Protein AF-A0A179F0X9-F1 (afdb_monomer)

Organism: NCBI:txid1380566

Nearest PDB structures (foldseek):
  4q4a-assembly1_A  TM=3.577E-01  e=1.992E+00  Thermotoga maritima MSB8
  9csi-assembly1_A  TM=2.552E-01  e=2.989E+00  Acinetobacter baumannii
  4ovv-assembly1_B  TM=2.718E-01  e=7.833E+00  Homo sapiens

pLDDT: mean 82.86, std 20.7, range [31.06, 98.31]

Secondary structure (DSSP, 8-state):
--SSHHHHHHHHH--SHHHHHHTS-GGGHHHHHHHHHHHHHHHHHHHHHHHHHHHHHHHHHTT---HHHHHHSPPPPP---HHHHTSHHHHHHHHHHHHHHHHHHHHHHHHHHHHHHHHHHHHHH-GGGSHHHHHHHHHHHHHHHHHHHHHHTT-EEEE-TTS-EEEETS-HHHHHHHHHHHHTHHHHHHHHHHHHHH--------------------------------------

Radius of gyration: 32.99 Å; Cα contacts (8 Å, |Δi|>4): 172; chains: 1; bounding box: 61×91×81 Å

Sequence (236 aa):
MTSSEPAFSAIATAATVDELIETIPAPYRPVLGPYIVKKYRIARSRTVTARTLSSYQRHMKRGTYPAAIRRSLMVPFLDVTNEFLASPQYASTSAVLHHGVIAARKAALENAISQKMAELAFLSSLPDLDVNTWKPTWARLVTNAAAELAHTYKGYLVQDVGGRHQLIGMPPAANNEFSAVLSCCVAYAARVLQLARTVTSGGSVVIPMVRLSGQQICDTSLKCRKGRKGYRQCKP

Mean predicted aligned error: 11.57 Å

Solvent-accessible surface area (backbone atoms only — not comparable to full-atom values): 14286 Å² total; per-residue (Å²): 141,71,88,59,60,65,57,56,51,50,46,73,63,39,86,44,71,67,52,43,39,65,68,42,61,73,88,48,30,84,67,50,35,60,51,51,52,53,47,30,51,54,46,27,50,43,47,53,38,51,52,49,38,56,49,51,53,50,26,58,78,68,78,47,72,56,69,68,56,51,70,73,56,60,79,79,86,76,93,70,56,75,77,49,66,76,32,71,67,43,54,54,51,50,50,52,51,52,51,50,42,54,52,51,48,50,53,52,51,53,52,52,42,52,52,35,50,53,51,39,52,54,56,65,68,45,63,80,78,43,67,76,60,44,49,66,56,51,43,52,53,52,51,50,47,49,40,55,50,21,56,75,64,73,24,41,70,44,70,46,99,85,71,48,78,43,53,46,78,51,62,72,66,59,46,52,50,51,54,48,61,60,67,40,51,61,59,54,46,54,40,40,54,48,52,28,65,65,67,69,82,76,68,84,79,73,73,76,77,79,74,90,70,78,90,79,79,78,86,79,91,76,92,84,84,88,80,86,87,81,92,79,90,80,84,134

Structure (mmCIF, N/CA/C/O backbone):
data_AF-A0A179F0X9-F1
#
_entry.id   AF-A0A179F0X9-F1
#
loop_
_atom_site.group_PDB
_atom_site.id
_atom_site.type_symbol
_atom_site.label_atom_id
_atom_site.label_alt_id
_atom_site.label_comp_id
_atom_site.label_asym_id
_atom_site.label_entity_id
_atom_site.label_seq_id
_atom_site.pdbx_PDB_ins_code
_atom_site.Cartn_x
_atom_site.Cartn_y
_atom_site.Cartn_z
_atom_site.occupancy
_atom_site.B_iso_or_equiv
_atom_site.auth_seq_id
_atom_site.auth_comp_id
_atom_site.auth_asym_id
_atom_site.auth_atom_id
_atom_site.pdbx_PDB_model_num
ATOM 1 N N . MET A 1 1 ? 6.038 8.019 -35.378 1.00 42.16 1 MET A N 1
ATOM 2 C CA . MET A 1 1 ? 5.247 8.347 -34.172 1.00 42.16 1 MET A CA 1
ATOM 3 C C . MET A 1 1 ? 4.114 7.334 -34.095 1.00 42.16 1 MET A C 1
ATOM 5 O O . MET A 1 1 ? 3.295 7.416 -34.990 1.00 42.16 1 MET A O 1
ATOM 9 N N . THR A 1 2 ? 4.141 6.370 -33.153 1.00 41.38 2 THR A N 1
ATOM 10 C CA . THR A 1 2 ? 2.986 5.527 -32.699 1.00 41.38 2 THR A CA 1
ATOM 11 C C . THR A 1 2 ? 3.376 4.376 -31.745 1.00 41.38 2 THR A C 1
ATOM 13 O O . THR A 1 2 ? 2.496 3.741 -31.178 1.00 41.38 2 THR A O 1
ATOM 16 N N . SER A 1 3 ? 4.659 4.085 -31.488 1.00 51.88 3 SER A N 1
ATOM 17 C CA . SER A 1 3 ? 5.030 2.887 -30.702 1.00 51.88 3 SER A CA 1
ATOM 18 C C . SER A 1 3 ? 4.736 2.947 -29.192 1.00 51.88 3 SER A C 1
ATOM 20 O O . SER A 1 3 ? 4.766 1.907 -28.541 1.00 51.88 3 SER A O 1
ATOM 22 N N . SER A 1 4 ? 4.446 4.117 -28.611 1.00 56.34 4 SER A N 1
ATOM 23 C CA . SER A 1 4 ? 4.241 4.270 -27.157 1.00 56.34 4 SER A CA 1
ATOM 24 C C . SER A 1 4 ? 2.774 4.267 -26.709 1.00 56.34 4 SER A C 1
ATOM 26 O O . SER A 1 4 ? 2.485 3.936 -25.561 1.00 56.34 4 SER A O 1
ATOM 28 N N . GLU A 1 5 ? 1.840 4.591 -27.600 1.00 60.75 5 GLU A N 1
ATOM 29 C CA . GLU A 1 5 ? 0.401 4.670 -27.321 1.00 60.75 5 GLU A CA 1
ATOM 30 C C . GLU A 1 5 ? -0.236 3.359 -26.802 1.00 60.75 5 GLU A C 1
ATOM 32 O O . GLU A 1 5 ? -0.990 3.423 -25.823 1.00 60.75 5 GLU A O 1
ATOM 37 N N . PRO A 1 6 ? 0.098 2.157 -27.328 1.00 66.50 6 PRO A N 1
ATOM 38 C CA . PRO A 1 6 ? -0.487 0.917 -26.810 1.00 66.50 6 PRO A CA 1
ATOM 39 C C . PRO A 1 6 ? -0.022 0.587 -25.384 1.00 66.50 6 PRO A C 1
ATOM 41 O O . PRO A 1 6 ? -0.799 0.052 -24.594 1.00 66.50 6 PRO A O 1
ATOM 44 N N . ALA A 1 7 ? 1.214 0.950 -25.020 1.00 76.62 7 ALA A N 1
ATOM 45 C CA . ALA A 1 7 ? 1.757 0.690 -23.687 1.00 76.62 7 ALA A CA 1
ATOM 46 C C . ALA A 1 7 ? 1.064 1.542 -22.611 1.00 76.62 7 ALA A C 1
ATOM 48 O O . ALA A 1 7 ? 0.700 1.032 -21.552 1.00 76.62 7 ALA A O 1
ATOM 49 N N . PHE A 1 8 ? 0.816 2.826 -22.894 1.00 81.12 8 PHE A N 1
ATOM 50 C CA . PHE A 1 8 ? 0.085 3.703 -21.973 1.00 81.12 8 PHE A CA 1
ATOM 51 C C . PHE A 1 8 ? -1.364 3.259 -21.772 1.00 81.12 8 PHE A C 1
ATOM 53 O O . PHE A 1 8 ? -1.852 3.283 -20.641 1.00 81.12 8 PHE A O 1
ATOM 60 N N . SER A 1 9 ? -2.030 2.821 -22.843 1.00 85.31 9 SER A N 1
ATOM 61 C CA . SER A 1 9 ? -3.396 2.302 -22.763 1.00 85.31 9 SER A CA 1
ATOM 62 C C . SER A 1 9 ? -3.463 1.043 -21.890 1.00 85.31 9 SER A C 1
ATOM 64 O O . SER A 1 9 ? -4.243 1.003 -20.940 1.00 85.31 9 SER A O 1
ATOM 66 N N . ALA A 1 10 ? -2.560 0.077 -22.107 1.00 88.31 10 ALA A N 1
ATOM 67 C CA . ALA A 1 10 ? -2.494 -1.149 -21.309 1.00 88.31 10 ALA A CA 1
ATOM 68 C C . ALA A 1 10 ? -2.271 -0.873 -19.808 1.00 88.31 10 ALA A C 1
ATOM 70 O O . ALA A 1 10 ? -2.969 -1.432 -18.958 1.00 88.31 10 ALA A O 1
ATOM 71 N N . ILE A 1 11 ? -1.349 0.041 -19.475 1.00 92.62 11 ILE A N 1
ATOM 72 C CA . ILE A 1 11 ? -1.094 0.474 -18.090 1.00 92.62 11 ILE A CA 1
ATOM 73 C C . ILE A 1 11 ? -2.350 1.105 -17.476 1.00 92.62 11 ILE A C 1
ATOM 75 O O . ILE A 1 11 ? -2.687 0.837 -16.322 1.00 92.62 11 ILE A O 1
ATOM 79 N N . ALA A 1 12 ? -3.058 1.945 -18.234 1.00 89.50 12 ALA A N 1
ATOM 80 C CA . ALA A 1 12 ? -4.259 2.621 -17.759 1.00 89.50 12 ALA A CA 1
ATOM 81 C C . ALA A 1 12 ? -5.427 1.651 -17.512 1.00 89.50 12 ALA A C 1
ATOM 83 O O . ALA A 1 12 ? -6.227 1.881 -16.601 1.00 89.50 12 ALA A O 1
ATOM 84 N N . THR A 1 13 ? -5.523 0.566 -18.284 1.00 91.81 13 THR A N 1
ATOM 85 C CA . THR A 1 13 ? -6.612 -0.414 -18.175 1.00 91.81 13 THR A CA 1
ATOM 86 C C . THR A 1 13 ? -6.378 -1.498 -17.126 1.00 91.81 13 THR A C 1
ATOM 88 O O . THR A 1 13 ? -7.359 -2.048 -16.636 1.00 91.81 13 THR A O 1
ATOM 91 N N . ALA A 1 14 ? -5.131 -1.773 -16.723 1.00 93.00 14 ALA A N 1
ATOM 92 C CA . ALA A 1 14 ? -4.785 -2.848 -15.782 1.00 93.00 14 ALA A CA 1
ATOM 93 C C . ALA A 1 14 ? -5.585 -2.768 -14.467 1.00 93.00 14 ALA A C 1
ATOM 95 O O . ALA A 1 14 ? -5.413 -1.825 -13.690 1.00 93.00 14 ALA A O 1
ATOM 96 N N . ALA A 1 15 ? -6.484 -3.716 -14.208 1.00 92.31 15 ALA A N 1
ATOM 97 C CA . ALA A 1 15 ? -7.420 -3.710 -13.082 1.00 92.31 15 ALA A CA 1
ATOM 98 C C . ALA A 1 15 ? -6.808 -4.253 -11.783 1.00 92.31 15 ALA A C 1
ATOM 100 O O . ALA A 1 15 ? -7.298 -3.954 -10.691 1.00 92.31 15 ALA A O 1
ATOM 101 N N . THR A 1 16 ? -5.721 -5.013 -11.889 1.00 94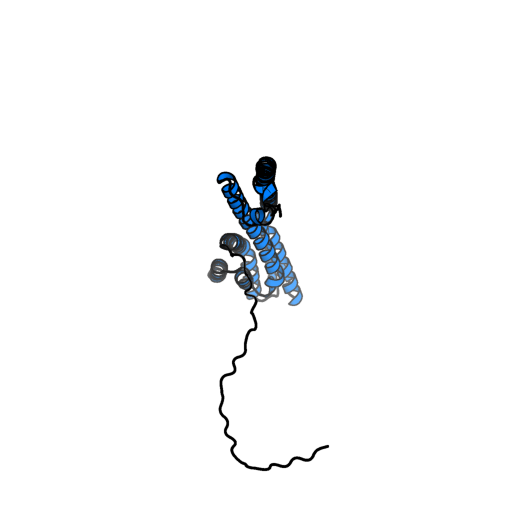.19 16 THR A N 1
ATOM 102 C CA . THR A 1 16 ? -4.990 -5.585 -10.756 1.00 94.19 16 THR A CA 1
ATOM 103 C C . THR A 1 16 ? -3.511 -5.205 -10.794 1.00 94.19 16 THR A C 1
ATOM 105 O O . THR A 1 16 ? -2.994 -4.709 -11.795 1.00 94.19 16 THR A O 1
ATOM 108 N N . VAL A 1 17 ? -2.812 -5.400 -9.670 1.00 94.94 17 VAL A N 1
ATOM 109 C CA . VAL A 1 17 ? -1.355 -5.181 -9.608 1.00 94.94 17 VAL A CA 1
ATOM 110 C C . VAL A 1 17 ? -0.623 -6.198 -10.476 1.00 94.94 17 VAL A C 1
ATOM 112 O O . VAL A 1 17 ? 0.367 -5.839 -11.100 1.00 94.94 17 VAL A O 1
ATOM 115 N N . ASP A 1 18 ? -1.126 -7.429 -10.548 1.00 95.56 18 ASP A N 1
ATOM 116 C CA . ASP A 1 18 ? -0.527 -8.482 -11.365 1.00 95.56 18 ASP A CA 1
ATOM 117 C C . ASP A 1 18 ? -0.686 -8.163 -12.857 1.00 95.56 18 ASP A C 1
ATOM 119 O O . ASP A 1 18 ? 0.303 -8.169 -13.583 1.00 95.56 18 ASP A O 1
ATOM 123 N N . GLU A 1 19 ? -1.876 -7.734 -13.296 1.00 95.56 19 GLU A N 1
ATOM 124 C CA . GLU A 1 19 ? -2.081 -7.223 -14.662 1.00 95.56 19 GLU A CA 1
ATOM 125 C C . GLU A 1 19 ? -1.169 -6.037 -14.981 1.00 95.56 19 GLU A C 1
ATOM 127 O O . GLU A 1 19 ? -0.628 -5.951 -16.079 1.00 95.56 19 GLU A O 1
ATOM 132 N N . LEU A 1 20 ? -0.959 -5.133 -14.019 1.00 96.00 20 LEU A N 1
ATOM 133 C CA . LEU A 1 20 ? -0.046 -4.008 -14.192 1.00 96.00 20 LEU A CA 1
ATOM 134 C C . LEU A 1 20 ? 1.411 -4.476 -14.341 1.00 96.00 20 LEU A C 1
ATOM 136 O O . LEU A 1 20 ? 2.178 -3.874 -15.077 1.00 96.00 20 LEU A O 1
ATOM 140 N N . ILE A 1 21 ? 1.827 -5.541 -13.659 1.00 96.44 21 ILE A N 1
ATOM 141 C CA . ILE A 1 21 ? 3.175 -6.102 -13.827 1.00 96.44 21 ILE A CA 1
ATOM 142 C C . ILE A 1 21 ? 3.303 -6.796 -15.186 1.00 96.44 21 ILE A C 1
ATOM 144 O O . ILE A 1 21 ? 4.352 -6.700 -15.823 1.00 96.44 21 ILE A O 1
ATOM 148 N N . GLU A 1 22 ? 2.238 -7.433 -15.668 1.00 96.31 22 GLU A N 1
ATOM 149 C CA . GLU A 1 22 ? 2.210 -8.070 -16.986 1.00 96.31 22 GLU A CA 1
ATOM 150 C C . GLU A 1 22 ? 2.388 -7.071 -18.143 1.00 96.31 22 GLU A C 1
ATOM 152 O O . GLU A 1 22 ? 2.925 -7.449 -19.185 1.00 96.31 22 GLU A O 1
ATOM 157 N N . THR A 1 23 ? 2.064 -5.782 -17.966 1.00 95.19 23 THR A N 1
ATOM 158 C CA . THR A 1 23 ? 2.336 -4.752 -18.991 1.00 95.19 23 THR A CA 1
ATOM 159 C C . THR A 1 23 ? 3.818 -4.386 -19.129 1.00 95.19 23 THR A C 1
ATOM 161 O O . THR A 1 23 ? 4.195 -3.665 -20.053 1.00 95.19 23 THR A O 1
ATOM 164 N N . ILE A 1 24 ? 4.679 -4.846 -18.220 1.00 94.81 24 ILE A N 1
ATOM 165 C CA . ILE A 1 24 ? 6.127 -4.624 -18.284 1.00 94.81 24 ILE A CA 1
ATOM 166 C C . ILE A 1 24 ? 6.742 -5.676 -19.215 1.00 94.81 24 ILE A C 1
ATOM 168 O O . ILE A 1 24 ? 6.408 -6.856 -19.081 1.00 94.81 24 ILE A O 1
ATOM 172 N N . PRO A 1 25 ? 7.680 -5.321 -20.112 1.00 94.06 25 PRO A N 1
ATOM 173 C CA . PRO A 1 25 ? 8.389 -6.316 -20.908 1.00 94.06 25 PRO A CA 1
ATOM 174 C C . PRO A 1 25 ? 9.102 -7.335 -20.012 1.00 94.06 25 PRO A C 1
ATOM 176 O O . PRO A 1 25 ? 9.726 -6.971 -19.009 1.00 94.06 25 PRO A O 1
ATOM 179 N N . ALA A 1 26 ? 9.011 -8.616 -20.380 1.00 93.19 26 ALA A N 1
ATOM 180 C CA . ALA A 1 26 ? 9.461 -9.745 -19.563 1.00 93.19 26 ALA A CA 1
ATOM 181 C C . ALA A 1 26 ? 10.869 -9.585 -18.947 1.00 93.19 26 ALA A C 1
ATOM 183 O O . ALA A 1 26 ? 11.004 -9.871 -17.755 1.00 93.19 26 ALA A O 1
ATOM 184 N N . PRO A 1 27 ? 11.884 -9.054 -19.663 1.00 92.12 27 PRO A N 1
ATOM 185 C CA . PRO A 1 27 ? 13.227 -8.880 -19.107 1.00 92.12 27 PRO A CA 1
ATOM 186 C C . PRO A 1 27 ? 13.309 -7.956 -17.879 1.00 92.12 27 PRO A C 1
ATOM 188 O O . PRO A 1 27 ? 14.194 -8.115 -17.046 1.00 92.12 27 PRO A O 1
ATOM 191 N N . TYR A 1 28 ? 12.380 -7.006 -17.732 1.00 95.25 28 TYR A N 1
ATOM 192 C CA . TYR A 1 28 ? 12.390 -6.021 -16.643 1.00 95.25 28 TYR A CA 1
ATOM 193 C C . TYR A 1 28 ? 11.480 -6.404 -15.467 1.00 95.25 28 TYR A C 1
ATOM 195 O O . TYR A 1 28 ? 11.599 -5.832 -14.377 1.00 95.25 28 TYR A O 1
ATOM 203 N N . ARG A 1 29 ? 10.569 -7.370 -15.655 1.00 95.69 29 ARG A N 1
ATOM 204 C CA . ARG A 1 29 ? 9.596 -7.794 -14.631 1.00 95.69 29 ARG A CA 1
ATOM 205 C C . ARG A 1 29 ? 10.236 -8.242 -13.311 1.00 95.69 29 ARG A C 1
ATOM 207 O O . ARG A 1 29 ? 9.729 -7.808 -12.276 1.00 95.69 29 ARG A O 1
ATOM 214 N N . PRO A 1 30 ? 11.332 -9.031 -13.286 1.00 95.81 30 PRO A N 1
ATOM 215 C CA . PRO A 1 30 ? 11.924 -9.499 -12.028 1.00 95.81 30 PRO A CA 1
ATOM 216 C C . PRO A 1 30 ? 12.393 -8.364 -11.111 1.00 95.81 30 PRO A C 1
ATOM 218 O O . PRO A 1 30 ? 12.387 -8.509 -9.892 1.00 95.81 30 PRO A O 1
ATOM 221 N N . VAL A 1 31 ? 12.763 -7.220 -11.692 1.00 95.94 31 VAL A N 1
ATOM 222 C CA . VAL A 1 31 ? 13.278 -6.060 -10.957 1.00 95.94 31 VAL A CA 1
ATOM 223 C C . VAL A 1 31 ? 12.159 -5.062 -10.641 1.00 95.94 31 VAL A C 1
ATOM 225 O O . VAL A 1 31 ? 12.041 -4.578 -9.512 1.00 95.94 31 VAL A O 1
ATOM 228 N N . LEU A 1 32 ? 11.303 -4.755 -11.621 1.00 95.69 32 LEU A N 1
ATOM 229 C CA . LEU A 1 32 ? 10.256 -3.738 -11.482 1.00 95.69 32 LEU A CA 1
ATOM 230 C C . LEU A 1 32 ? 8.993 -4.255 -10.787 1.00 9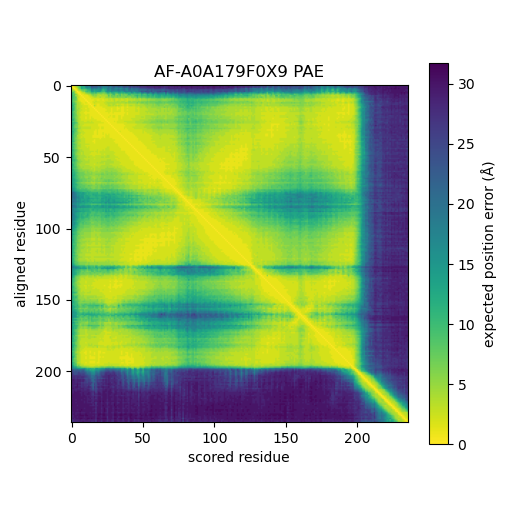5.69 32 LEU A C 1
ATOM 232 O O . LEU A 1 32 ? 8.337 -3.493 -10.075 1.00 95.69 32 LEU A O 1
ATOM 236 N N . GLY A 1 33 ? 8.664 -5.537 -10.942 1.00 96.00 33 GLY A N 1
ATOM 237 C CA . GLY A 1 33 ? 7.501 -6.161 -10.313 1.00 96.00 33 GLY A CA 1
ATOM 238 C C . GLY A 1 33 ? 7.524 -6.025 -8.787 1.00 96.00 33 GLY A C 1
ATOM 239 O O . GLY A 1 33 ? 6.615 -5.410 -8.221 1.00 96.00 33 GLY A O 1
ATOM 240 N N . PRO A 1 34 ? 8.584 -6.487 -8.094 1.00 96.25 34 PRO A N 1
ATOM 241 C CA . PRO A 1 34 ? 8.711 -6.323 -6.645 1.00 96.25 34 PRO A CA 1
ATOM 242 C C . PRO A 1 34 ? 8.648 -4.860 -6.190 1.00 96.25 34 PRO A C 1
ATOM 244 O O . PRO A 1 34 ? 8.060 -4.556 -5.146 1.00 96.25 34 PRO A O 1
ATOM 247 N N . TYR A 1 35 ? 9.209 -3.939 -6.981 1.00 95.12 35 TYR A N 1
ATOM 248 C CA . TYR A 1 35 ? 9.145 -2.507 -6.703 1.00 95.12 35 TYR A CA 1
ATOM 249 C C . TYR A 1 35 ? 7.700 -1.989 -6.736 1.00 95.12 35 TYR A C 1
ATOM 251 O O . TYR A 1 35 ? 7.252 -1.365 -5.771 1.00 95.12 35 TYR A O 1
ATOM 259 N N . ILE A 1 36 ? 6.938 -2.311 -7.785 1.00 95.38 36 ILE A N 1
ATOM 260 C CA . ILE A 1 36 ? 5.516 -1.958 -7.913 1.00 95.38 36 ILE A CA 1
ATOM 261 C C . ILE A 1 36 ? 4.694 -2.549 -6.765 1.00 95.38 36 ILE A C 1
ATOM 263 O O . ILE A 1 36 ? 3.916 -1.827 -6.138 1.00 95.38 36 ILE A O 1
ATOM 267 N N . VAL A 1 37 ? 4.900 -3.826 -6.426 1.00 95.75 37 VAL A N 1
ATOM 268 C CA . VAL A 1 37 ? 4.195 -4.488 -5.314 1.00 95.75 37 VAL A CA 1
ATOM 269 C C . VAL A 1 37 ? 4.464 -3.771 -3.994 1.00 95.75 37 VAL A C 1
ATOM 271 O O . VAL A 1 37 ? 3.529 -3.502 -3.234 1.00 95.75 37 VAL A O 1
ATOM 274 N N . LYS A 1 38 ? 5.725 -3.426 -3.709 1.00 93.88 38 LYS A N 1
ATOM 275 C CA . LYS A 1 38 ? 6.093 -2.682 -2.497 1.00 93.88 38 LYS A CA 1
ATOM 276 C C . LYS A 1 38 ? 5.354 -1.345 -2.432 1.00 93.88 38 LYS A C 1
ATOM 278 O O . LYS A 1 38 ? 4.743 -1.034 -1.408 1.00 93.88 38 LYS A O 1
ATOM 283 N N . LYS A 1 39 ? 5.364 -0.579 -3.524 1.00 93.69 39 LYS A N 1
ATOM 284 C CA . LYS A 1 39 ? 4.689 0.724 -3.606 1.00 93.69 39 LYS A CA 1
ATOM 285 C C . LYS A 1 39 ? 3.180 0.606 -3.426 1.00 93.69 39 LYS A C 1
ATOM 287 O O . LYS A 1 39 ? 2.589 1.358 -2.649 1.00 93.69 39 LYS A O 1
ATOM 292 N N . TYR A 1 40 ? 2.569 -0.381 -4.074 1.00 94.44 40 TYR A N 1
ATOM 293 C CA . TYR A 1 40 ? 1.153 -0.682 -3.921 1.00 94.44 40 TYR A CA 1
ATOM 294 C C . TYR A 1 40 ? 0.790 -1.006 -2.470 1.00 94.44 40 TYR A C 1
ATOM 296 O O . TYR A 1 40 ? -0.178 -0.455 -1.948 1.00 94.44 40 TYR A O 1
ATOM 304 N N . ARG A 1 41 ? 1.576 -1.849 -1.787 1.00 93.75 41 ARG A N 1
ATOM 305 C CA . ARG A 1 41 ? 1.330 -2.210 -0.381 1.00 93.75 41 ARG A CA 1
ATOM 306 C C . ARG A 1 41 ? 1.318 -0.982 0.525 1.00 93.75 41 ARG A C 1
ATOM 308 O O . ARG A 1 41 ? 0.388 -0.836 1.310 1.00 93.75 41 ARG A O 1
ATOM 315 N N . ILE A 1 42 ? 2.285 -0.076 0.377 1.00 92.75 42 ILE A N 1
ATOM 316 C CA . ILE A 1 42 ? 2.351 1.163 1.171 1.00 92.75 42 ILE A CA 1
ATOM 317 C C . ILE A 1 42 ? 1.125 2.048 0.901 1.00 92.75 42 ILE A C 1
ATOM 319 O O . ILE A 1 42 ? 0.440 2.469 1.838 1.00 92.75 42 ILE A O 1
ATOM 323 N N . ALA A 1 43 ? 0.797 2.287 -0.373 1.00 92.94 43 ALA A N 1
ATOM 324 C CA . ALA A 1 43 ? -0.357 3.097 -0.765 1.00 92.94 43 ALA A CA 1
ATOM 325 C C . ALA A 1 43 ? -1.687 2.506 -0.269 1.00 92.94 43 ALA A C 1
ATOM 327 O O . ALA A 1 43 ? -2.577 3.231 0.198 1.00 92.94 43 ALA A O 1
ATOM 328 N N . ARG A 1 44 ? -1.811 1.177 -0.324 1.00 93.12 44 ARG A N 1
ATOM 329 C CA . ARG A 1 44 ? -2.972 0.443 0.175 1.00 93.12 44 ARG A CA 1
ATOM 330 C C . ARG A 1 44 ? -3.083 0.565 1.689 1.00 93.12 44 ARG A C 1
ATOM 332 O O . ARG A 1 44 ? -4.154 0.933 2.168 1.00 93.12 44 ARG A O 1
ATOM 339 N N . SER A 1 45 ? -2.003 0.320 2.431 1.00 93.38 45 SER A N 1
ATOM 340 C CA . SER A 1 45 ? -1.986 0.459 3.892 1.00 93.38 45 SER A CA 1
ATOM 341 C C . SER A 1 45 ? -2.408 1.860 4.319 1.00 93.38 45 SER A C 1
ATOM 343 O O . SER A 1 45 ? -3.292 1.994 5.159 1.00 93.38 45 SER A O 1
ATOM 345 N N . ARG A 1 46 ? -1.895 2.911 3.663 1.00 93.94 46 ARG A N 1
ATOM 346 C CA . ARG A 1 46 ? -2.299 4.299 3.946 1.00 93.94 46 ARG A CA 1
ATOM 347 C C . ARG A 1 46 ? -3.803 4.504 3.763 1.00 93.94 46 ARG A C 1
ATOM 349 O O . ARG A 1 46 ? -4.461 5.074 4.630 1.00 93.94 46 ARG A O 1
ATOM 356 N N . THR A 1 47 ? -4.355 4.010 2.656 1.00 92.69 47 THR A N 1
ATOM 357 C CA . THR A 1 47 ? -5.788 4.136 2.349 1.00 92.69 47 THR A CA 1
ATOM 358 C C . THR A 1 47 ? -6.655 3.374 3.357 1.00 92.69 47 THR A C 1
ATOM 360 O O . THR A 1 47 ? -7.657 3.900 3.845 1.00 92.69 47 THR A O 1
ATOM 363 N N . VAL A 1 48 ? -6.273 2.143 3.707 1.00 93.50 48 VAL A N 1
ATOM 364 C CA . VAL A 1 48 ? -6.987 1.305 4.683 1.00 93.50 48 VAL A CA 1
ATOM 365 C C . VAL A 1 48 ? -6.940 1.923 6.079 1.00 93.50 48 VAL A C 1
ATOM 367 O O . VAL A 1 48 ? -7.968 1.988 6.758 1.00 93.50 48 VAL A O 1
ATOM 370 N N . THR A 1 49 ? -5.781 2.426 6.495 1.00 95.50 49 THR A N 1
ATOM 371 C CA . THR A 1 49 ? -5.592 3.060 7.802 1.00 95.50 49 THR A CA 1
ATOM 372 C C . THR A 1 49 ? -6.388 4.356 7.910 1.00 95.50 49 THR A C 1
ATOM 374 O O . THR A 1 49 ? -7.120 4.519 8.886 1.00 95.50 49 THR A O 1
ATOM 377 N N . ALA A 1 50 ? -6.387 5.207 6.878 1.00 94.69 50 ALA A N 1
ATOM 378 C CA . ALA A 1 50 ? -7.231 6.404 6.834 1.00 94.69 50 ALA A CA 1
ATOM 379 C C . ALA A 1 50 ? -8.729 6.069 6.955 1.00 94.69 50 ALA A C 1
ATOM 381 O O . ALA A 1 50 ? -9.439 6.659 7.768 1.00 94.69 50 ALA A O 1
ATOM 382 N N . ARG A 1 51 ? -9.216 5.065 6.212 1.00 93.56 51 ARG A N 1
ATOM 383 C CA . ARG A 1 51 ? -10.619 4.617 6.292 1.00 93.56 51 ARG A CA 1
ATOM 384 C C . ARG A 1 51 ? -10.980 4.064 7.669 1.00 93.56 51 ARG A C 1
ATOM 386 O O . ARG A 1 51 ? -12.056 4.362 8.189 1.00 93.56 51 ARG A O 1
ATOM 393 N N . THR A 1 52 ? -10.094 3.258 8.251 1.00 95.50 52 THR A N 1
ATOM 394 C CA . THR A 1 52 ? -10.284 2.672 9.585 1.00 95.50 52 THR A CA 1
ATOM 395 C C . THR A 1 52 ? -10.367 3.769 10.638 1.00 95.50 52 THR A C 1
ATOM 397 O O . THR A 1 52 ? -11.300 3.774 11.438 1.00 95.50 52 THR A O 1
ATOM 400 N N . LEU A 1 53 ? -9.461 4.748 10.573 1.00 96.81 53 LEU A N 1
ATOM 401 C CA . LEU A 1 53 ? -9.473 5.920 11.439 1.00 96.81 53 LEU A CA 1
ATOM 402 C C . LEU A 1 53 ? -10.798 6.686 11.325 1.00 96.81 53 LEU A C 1
ATOM 404 O O . LEU A 1 53 ? -11.449 6.932 12.339 1.00 96.81 53 LEU A O 1
ATOM 408 N N . SER A 1 54 ? -11.263 6.980 10.105 1.00 96.69 54 SER A N 1
ATOM 409 C CA . SER A 1 54 ? -12.563 7.633 9.896 1.00 96.69 54 SER A CA 1
ATOM 410 C C . SER A 1 54 ? -13.737 6.804 10.432 1.00 96.69 54 SER A C 1
ATOM 412 O O . SER A 1 54 ? -14.732 7.354 10.905 1.00 96.69 54 SER A O 1
ATOM 414 N N . SER A 1 55 ? -13.660 5.473 10.365 1.00 96.38 55 SER A N 1
ATOM 415 C CA . SER A 1 55 ? -14.659 4.581 10.963 1.00 96.38 55 SER A CA 1
ATOM 416 C C . SER A 1 55 ? -14.668 4.684 12.492 1.00 96.38 55 SER A C 1
ATOM 418 O O . SER A 1 55 ? -15.723 4.888 13.092 1.00 96.38 55 SER A O 1
ATOM 420 N N . TYR A 1 56 ? -13.498 4.630 13.131 1.00 97.88 56 TYR A N 1
ATOM 421 C CA . TYR A 1 56 ? -13.369 4.740 14.586 1.00 97.88 56 TYR A CA 1
ATOM 422 C C . TYR A 1 56 ? -13.808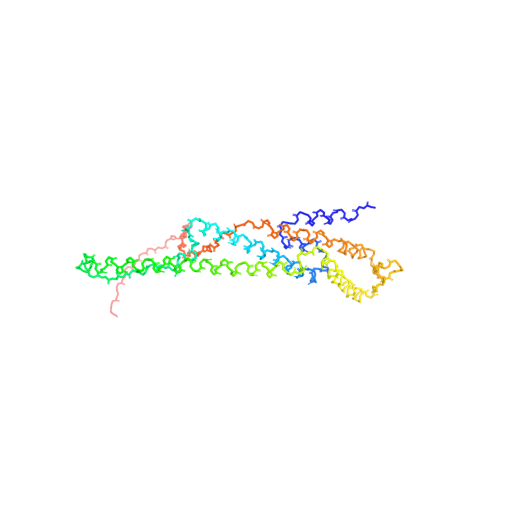 6.107 15.107 1.00 97.88 56 TYR A C 1
ATOM 424 O O . TYR A 1 56 ? -14.554 6.180 16.080 1.00 97.88 56 TYR A O 1
ATOM 432 N N . GLN A 1 57 ? -13.452 7.187 14.412 1.00 97.81 57 GLN A N 1
ATOM 433 C CA . GLN A 1 57 ? -13.923 8.533 14.742 1.00 97.81 57 GLN A CA 1
ATOM 434 C C . GLN A 1 57 ? -15.450 8.655 14.629 1.00 97.81 57 GLN A C 1
ATOM 436 O O . GLN A 1 57 ? -16.075 9.317 15.456 1.00 97.81 57 GLN A O 1
ATOM 441 N N . ARG A 1 58 ? -16.085 7.993 13.649 1.00 98.19 58 ARG A N 1
ATOM 442 C CA . ARG A 1 58 ? -17.556 7.930 13.561 1.00 98.19 58 ARG A CA 1
ATOM 443 C C . ARG A 1 58 ? -18.170 7.169 14.732 1.00 98.19 58 ARG A C 1
ATOM 445 O O . ARG A 1 58 ? -19.172 7.625 15.273 1.00 98.19 58 ARG A O 1
ATOM 452 N N . HIS A 1 59 ? -17.578 6.045 15.127 1.00 98.00 59 HIS A N 1
ATOM 453 C CA . HIS A 1 59 ? -18.007 5.297 16.307 1.00 98.00 59 HIS A CA 1
ATOM 454 C C . HIS A 1 59 ? -17.923 6.150 17.577 1.00 98.00 59 HIS A C 1
ATOM 456 O O . HIS A 1 59 ? -18.917 6.244 18.297 1.00 98.00 59 HIS A O 1
ATOM 462 N N . MET A 1 60 ? -16.807 6.861 17.765 1.00 97.12 60 MET A N 1
ATOM 463 C CA . MET A 1 60 ? -16.600 7.783 18.883 1.00 97.12 60 MET A CA 1
ATOM 464 C C . MET A 1 60 ? -17.681 8.866 18.935 1.00 97.12 60 MET A C 1
ATOM 466 O O . MET A 1 60 ? -18.344 9.029 19.952 1.00 97.12 60 MET A O 1
ATOM 470 N N . LYS A 1 61 ? -17.925 9.550 17.809 1.00 97.50 61 LYS A N 1
ATOM 471 C CA . LYS A 1 61 ? -18.955 10.599 17.710 1.00 97.50 61 LYS A CA 1
ATOM 472 C C . LYS A 1 61 ? -20.366 10.089 18.016 1.00 97.50 61 LYS A C 1
ATOM 474 O O . LYS A 1 61 ? -21.184 10.842 18.521 1.00 97.50 61 LYS A O 1
ATOM 479 N N . ARG A 1 62 ? -20.658 8.827 17.691 1.00 97.25 62 ARG A N 1
ATOM 480 C CA . ARG A 1 62 ? -21.969 8.195 17.911 1.00 97.25 62 ARG A CA 1
ATOM 481 C C . ARG A 1 62 ? -22.109 7.524 19.281 1.00 97.25 62 ARG A C 1
ATOM 483 O O . ARG A 1 62 ? -23.159 6.950 19.539 1.00 97.25 62 ARG A O 1
ATOM 490 N N . GLY A 1 63 ? -21.061 7.499 20.109 1.00 95.94 63 GLY A N 1
ATOM 491 C CA . GLY A 1 63 ? -21.062 6.727 21.359 1.00 95.94 63 GLY A CA 1
ATOM 492 C C . GLY A 1 63 ? -21.229 5.216 21.145 1.00 95.94 63 GLY A C 1
ATOM 493 O O . GLY A 1 63 ? -21.773 4.519 21.994 1.00 95.94 63 GLY A O 1
ATOM 494 N N . THR A 1 64 ? -20.801 4.698 19.991 1.00 97.25 64 THR A N 1
ATOM 495 C CA . THR A 1 64 ? -20.882 3.266 19.648 1.00 97.25 64 THR A CA 1
ATOM 496 C C . THR A 1 64 ? -19.481 2.675 19.521 1.00 97.25 64 THR A C 1
ATOM 498 O O . THR A 1 64 ? -18.502 3.410 19.433 1.00 97.25 64 THR A O 1
ATOM 501 N N . TYR A 1 65 ? -19.367 1.344 19.465 1.00 96.25 65 TYR A N 1
ATOM 502 C CA . TYR A 1 65 ? -18.068 0.668 19.413 1.00 96.25 65 TYR A CA 1
ATOM 503 C C . TYR A 1 65 ? -17.942 -0.256 18.195 1.00 96.25 65 TYR A C 1
ATOM 505 O O . TYR A 1 65 ? -18.900 -0.969 17.872 1.00 96.25 65 TYR A O 1
ATOM 513 N N . PRO A 1 66 ? -16.760 -0.310 17.550 1.00 96.19 66 PRO A N 1
ATOM 514 C CA . PRO A 1 66 ? -16.451 -1.326 16.551 1.00 96.19 66 PRO A CA 1
ATOM 515 C C . PRO A 1 66 ? -16.674 -2.743 17.092 1.00 96.19 66 PRO A C 1
ATOM 517 O O . PRO A 1 66 ? -16.461 -3.014 18.277 1.00 96.19 66 PRO A O 1
ATOM 520 N N . ALA A 1 67 ? -17.039 -3.677 16.207 1.00 94.88 67 ALA A N 1
ATOM 521 C CA . ALA A 1 67 ? -17.325 -5.062 16.588 1.00 94.88 67 ALA A CA 1
ATOM 522 C C . ALA A 1 67 ? -16.156 -5.744 17.318 1.00 94.88 67 ALA A C 1
ATOM 524 O O . ALA A 1 67 ? -16.404 -6.497 18.254 1.00 94.88 67 ALA A O 1
ATOM 525 N N . ALA A 1 68 ? -14.911 -5.449 16.929 1.00 94.50 68 ALA A N 1
ATOM 526 C CA . ALA A 1 68 ? -13.718 -5.962 17.601 1.00 94.50 68 ALA A CA 1
ATOM 527 C C . ALA A 1 68 ? -13.699 -5.573 19.091 1.00 94.50 68 ALA A C 1
ATOM 529 O O . ALA A 1 68 ? -13.653 -6.446 19.947 1.00 94.50 68 ALA A O 1
ATOM 530 N N . ILE A 1 69 ? -13.869 -4.285 19.408 1.00 96.38 69 ILE A N 1
ATOM 531 C CA . ILE A 1 69 ? -13.888 -3.790 20.795 1.00 96.38 69 ILE A CA 1
ATOM 532 C C . ILE A 1 69 ? -15.081 -4.362 21.569 1.00 96.38 69 ILE A C 1
ATOM 534 O O . ILE A 1 69 ? -14.932 -4.824 22.698 1.00 96.38 69 ILE A O 1
ATOM 538 N N . ARG A 1 70 ? -16.271 -4.379 20.956 1.00 95.00 70 ARG A N 1
ATOM 539 C CA . ARG A 1 70 ? -17.490 -4.891 21.600 1.00 95.00 70 ARG A CA 1
ATOM 540 C C . ARG A 1 70 ? -17.381 -6.372 21.975 1.00 95.00 70 ARG A C 1
ATOM 542 O O . ARG A 1 70 ? -17.900 -6.756 23.017 1.00 95.00 70 ARG A O 1
ATOM 549 N N . ARG A 1 71 ? -16.752 -7.184 21.118 1.00 94.38 71 ARG A N 1
ATOM 550 C CA . ARG A 1 71 ? -16.557 -8.625 21.339 1.00 94.38 71 ARG A CA 1
ATOM 551 C C . ARG A 1 71 ? -15.424 -8.918 22.323 1.00 94.38 71 ARG A C 1
ATOM 553 O O . ARG A 1 71 ? -15.530 -9.885 23.057 1.00 94.38 71 ARG A O 1
ATOM 560 N N . SER A 1 72 ? -14.373 -8.099 22.351 1.00 96.25 72 SER A N 1
ATOM 561 C CA . SER A 1 72 ? -13.245 -8.292 23.273 1.00 96.25 72 SER A CA 1
ATOM 562 C C . SER A 1 72 ? -13.539 -7.833 24.701 1.00 96.25 72 SER A C 1
ATOM 564 O O . SER A 1 72 ? -13.000 -8.400 25.641 1.00 96.25 72 SER A O 1
ATOM 566 N N . LEU A 1 73 ? -14.384 -6.815 24.876 1.00 96.00 73 LEU A N 1
ATOM 567 C CA . LEU A 1 73 ? -14.739 -6.267 26.186 1.00 96.00 73 LEU A CA 1
ATOM 568 C C . LEU A 1 73 ? -16.225 -6.494 26.439 1.00 96.00 73 LEU A C 1
ATOM 570 O O . LEU A 1 73 ? -17.050 -5.617 26.174 1.00 96.00 73 LEU A O 1
ATOM 574 N N . MET A 1 74 ? -16.583 -7.690 26.895 1.00 94.25 74 MET A N 1
ATOM 575 C CA . MET A 1 74 ? -17.956 -8.045 27.256 1.00 94.25 74 MET A CA 1
ATOM 576 C C . MET A 1 74 ? -18.174 -7.891 28.758 1.00 94.25 74 MET A C 1
ATOM 578 O O . MET A 1 74 ? -17.240 -8.009 29.544 1.00 94.25 74 MET A O 1
ATOM 582 N N . VAL A 1 75 ? -19.418 -7.609 29.144 1.00 91.88 75 VAL A N 1
ATOM 583 C CA . VAL A 1 75 ? -19.800 -7.688 30.554 1.00 91.88 75 VAL A CA 1
ATOM 584 C C . VAL A 1 75 ? -19.807 -9.170 30.918 1.00 91.88 75 VAL A C 1
ATOM 586 O O . VAL A 1 75 ? -20.471 -9.934 30.210 1.00 91.88 75 VAL A O 1
ATOM 589 N N . PRO A 1 76 ? -19.037 -9.602 31.931 1.00 89.56 76 PRO A N 1
ATOM 590 C CA . PRO A 1 76 ? -19.022 -10.999 32.319 1.00 89.56 76 PRO A CA 1
ATOM 591 C C . PRO A 1 76 ? -20.397 -11.393 32.855 1.00 89.56 76 PRO A C 1
ATOM 593 O O . PRO A 1 76 ? -21.054 -10.620 33.552 1.00 89.56 76 PRO A O 1
ATOM 596 N N . PHE A 1 77 ? -20.824 -12.605 32.512 1.00 88.44 77 PHE A N 1
ATOM 597 C CA . PHE A 1 77 ? -22.002 -13.204 33.116 1.00 88.44 77 PHE A CA 1
ATOM 598 C C . PHE A 1 77 ? -21.613 -13.707 34.506 1.00 88.44 77 PHE A C 1
ATOM 600 O O . PHE A 1 77 ? -20.713 -14.538 34.627 1.00 88.44 77 PHE A O 1
ATOM 607 N N . LEU A 1 78 ? -22.241 -13.157 35.542 1.00 87.69 78 LEU A N 1
ATOM 608 C CA . LEU A 1 78 ? -22.036 -13.584 36.921 1.00 87.69 78 LEU A CA 1
ATOM 609 C C . LEU A 1 78 ? -23.147 -14.564 37.280 1.00 87.69 78 LEU A C 1
ATOM 611 O O . LEU A 1 78 ? -24.318 -14.191 37.237 1.00 87.69 78 LEU A O 1
ATOM 615 N N . ASP A 1 79 ? -22.772 -15.793 37.625 1.00 91.12 79 ASP A N 1
ATOM 616 C CA . ASP A 1 79 ? -23.710 -16.759 38.186 1.00 91.12 79 ASP A CA 1
ATOM 617 C C . ASP A 1 79 ? -23.930 -16.410 39.662 1.00 91.12 79 ASP A C 1
ATOM 619 O O . ASP A 1 79 ? -23.000 -16.441 40.471 1.00 91.12 79 ASP A O 1
ATOM 623 N N . VAL A 1 80 ? -25.135 -15.959 39.987 1.00 93.00 80 VAL A N 1
ATOM 624 C CA . VAL A 1 80 ? -25.513 -15.467 41.314 1.00 93.00 80 VAL A CA 1
ATOM 625 C C . VAL A 1 80 ? -26.839 -16.091 41.711 1.00 93.00 80 VAL A C 1
ATOM 627 O O . VAL A 1 80 ? -27.696 -16.344 40.866 1.00 93.00 80 VAL A O 1
ATOM 630 N N . THR A 1 81 ? -27.021 -16.336 43.005 1.00 95.38 81 THR A N 1
ATOM 631 C CA . THR A 1 81 ? -28.255 -16.954 43.489 1.00 95.38 81 THR A CA 1
ATOM 632 C C . THR A 1 81 ? -29.447 -16.004 43.337 1.00 95.38 81 THR A C 1
ATOM 634 O O . THR A 1 81 ? -29.299 -14.776 43.339 1.00 95.38 81 THR A O 1
ATOM 637 N N . ASN A 1 82 ? -30.651 -16.568 43.218 1.00 94.25 82 ASN A N 1
ATOM 638 C CA . ASN A 1 82 ? -31.876 -15.791 43.009 1.00 94.25 82 ASN A CA 1
ATOM 639 C C . ASN A 1 82 ? -32.165 -14.824 44.167 1.00 94.25 82 ASN A C 1
ATOM 641 O O . ASN A 1 82 ? -32.686 -13.732 43.948 1.00 94.25 82 ASN A O 1
ATOM 645 N N . GLU A 1 83 ? -31.785 -15.190 45.391 1.00 94.44 83 GLU A N 1
ATOM 646 C CA . GLU A 1 83 ? -31.934 -14.353 46.582 1.00 94.44 83 GLU A CA 1
ATOM 647 C C . GLU A 1 83 ? -31.039 -13.113 46.493 1.00 94.44 83 GLU A C 1
ATOM 649 O O . GLU A 1 83 ? -31.440 -12.019 46.891 1.00 94.44 83 GLU A O 1
ATOM 654 N N . PHE A 1 84 ? -29.837 -13.260 45.926 1.00 93.19 84 PHE A N 1
ATOM 655 C CA . PHE 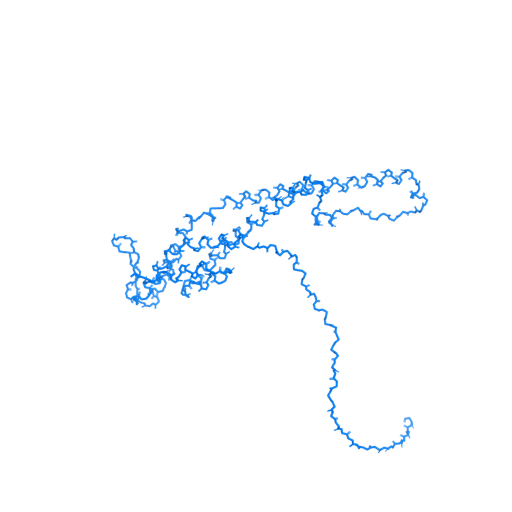A 1 84 ? -28.910 -12.148 45.764 1.00 93.19 84 PHE A CA 1
ATOM 656 C C . PHE A 1 84 ? -29.306 -11.222 44.609 1.00 93.19 84 PHE A C 1
ATOM 658 O O . PHE A 1 84 ? -29.096 -10.014 44.718 1.00 93.19 84 PHE A O 1
ATOM 665 N N . LEU A 1 85 ? -29.943 -11.736 43.548 1.00 91.94 85 LEU A N 1
ATOM 666 C CA . LEU A 1 85 ? -30.436 -10.928 42.419 1.00 91.94 85 LEU A CA 1
ATOM 667 C C . LEU A 1 85 ? -31.421 -9.830 42.844 1.00 91.94 85 LEU A C 1
ATOM 669 O O . LEU A 1 85 ? -31.408 -8.743 42.268 1.00 91.94 85 LEU A O 1
ATOM 673 N N . ALA A 1 86 ? -32.251 -10.094 43.856 1.00 91.06 86 ALA A N 1
ATOM 674 C CA . ALA A 1 86 ? -33.209 -9.125 44.391 1.00 91.06 86 ALA A CA 1
ATOM 675 C C . ALA A 1 86 ? -32.568 -8.089 45.337 1.00 91.06 86 ALA A C 1
ATOM 677 O O . ALA A 1 86 ? -33.233 -7.143 45.763 1.00 91.06 86 ALA A O 1
ATOM 678 N N . SER A 1 87 ? -31.288 -8.254 45.685 1.00 95.31 87 SER A N 1
ATOM 679 C CA . SER A 1 87 ? -30.612 -7.385 46.644 1.00 95.31 87 SER A CA 1
ATOM 680 C C . SER A 1 87 ? -30.186 -6.040 46.025 1.00 95.31 87 SER A C 1
ATOM 682 O O . SER A 1 87 ? -29.730 -5.984 44.876 1.00 95.31 87 SER A O 1
ATOM 684 N N . PRO A 1 88 ? -30.241 -4.929 46.786 1.00 93.19 88 PRO A N 1
ATOM 685 C CA . PRO A 1 88 ? -29.706 -3.643 46.331 1.00 93.19 88 PRO A CA 1
ATOM 686 C C . PRO A 1 88 ? -28.179 -3.683 46.121 1.00 93.19 88 PRO A C 1
ATOM 688 O O . PRO A 1 88 ? -27.634 -2.949 45.290 1.00 93.19 88 PRO A O 1
ATOM 691 N N . GLN A 1 89 ? -27.472 -4.571 46.827 1.00 93.62 89 GLN A N 1
ATOM 692 C CA . GLN A 1 89 ? -26.037 -4.799 46.656 1.00 93.62 89 GLN A CA 1
ATOM 693 C C . GLN A 1 89 ? -25.720 -5.347 45.260 1.00 93.62 89 GLN A C 1
ATOM 695 O O . GLN A 1 89 ? -24.789 -4.860 44.614 1.00 93.62 89 GLN A O 1
ATOM 700 N N . TYR A 1 90 ? -26.514 -6.300 44.762 1.00 92.31 90 TYR A N 1
ATOM 701 C CA . TYR A 1 90 ? -26.366 -6.812 43.402 1.00 92.31 90 TYR A CA 1
ATOM 702 C C . TYR A 1 90 ? -26.604 -5.715 42.361 1.00 92.31 90 TYR A C 1
ATOM 704 O O . TYR A 1 90 ? -25.766 -5.521 41.481 1.00 92.31 90 TYR A O 1
ATOM 712 N N . ALA A 1 91 ? -27.691 -4.946 42.492 1.00 89.62 91 ALA A N 1
ATOM 713 C CA . ALA A 1 91 ? -28.007 -3.865 41.558 1.00 89.62 91 ALA A CA 1
ATOM 714 C C . ALA A 1 91 ? -26.877 -2.822 41.470 1.00 89.62 91 ALA A C 1
ATOM 716 O O . ALA A 1 91 ? -26.447 -2.463 40.371 1.00 89.62 91 ALA A O 1
ATOM 717 N N . SER A 1 92 ? -26.348 -2.382 42.617 1.00 91.94 92 SER A N 1
ATOM 718 C CA . SER A 1 92 ? -25.244 -1.413 42.662 1.00 91.94 92 SER A CA 1
ATOM 719 C C . SER A 1 92 ? -23.947 -1.973 42.063 1.00 91.94 92 SER A C 1
ATOM 721 O O . SER A 1 92 ? -23.309 -1.313 41.243 1.00 91.94 92 SER A O 1
ATOM 723 N N . THR A 1 93 ? -23.584 -3.213 42.396 1.00 91.50 93 THR A N 1
ATOM 724 C CA . THR A 1 93 ? -22.341 -3.845 41.926 1.00 91.50 93 THR A CA 1
ATOM 725 C C . THR A 1 93 ? -22.405 -4.164 40.432 1.00 91.50 93 THR A C 1
ATOM 727 O O . THR A 1 93 ? -21.441 -3.928 39.703 1.00 91.50 93 THR A O 1
ATOM 730 N N . SER A 1 94 ? -23.557 -4.636 39.949 1.00 91.56 94 SER A N 1
ATOM 731 C CA . SER A 1 94 ? -23.817 -4.856 38.525 1.00 91.56 94 SER A CA 1
ATOM 732 C C . SER A 1 94 ? -23.717 -3.545 37.741 1.00 91.56 94 SER A C 1
ATOM 734 O O . SER A 1 94 ? -23.004 -3.479 36.738 1.00 91.56 94 SER A O 1
ATOM 736 N N . ALA A 1 95 ? -24.317 -2.455 38.235 1.00 91.75 95 ALA A N 1
ATOM 737 C CA . ALA A 1 95 ? -24.183 -1.139 37.613 1.00 91.75 95 ALA A CA 1
ATOM 738 C C . ALA A 1 95 ? -22.713 -0.686 37.529 1.00 91.75 95 ALA A C 1
ATOM 740 O O . ALA A 1 95 ? -22.265 -0.261 36.462 1.00 91.75 95 ALA A O 1
ATOM 741 N N . VAL A 1 96 ? -21.936 -0.839 38.609 1.00 94.69 96 VAL A N 1
ATOM 742 C CA . VAL A 1 96 ? -20.495 -0.522 38.631 1.00 94.69 96 VAL A CA 1
ATOM 743 C C . VAL A 1 96 ? -19.725 -1.347 37.595 1.00 94.69 96 VAL A C 1
ATOM 745 O O . VAL A 1 96 ? -18.928 -0.788 36.839 1.00 94.69 96 VAL A O 1
ATOM 748 N N . LEU A 1 97 ? -19.995 -2.651 37.495 1.00 94.69 97 LEU A N 1
ATOM 749 C CA . LEU A 1 97 ? -19.382 -3.534 36.501 1.00 94.69 97 LEU A CA 1
ATOM 750 C C . LEU A 1 97 ? -19.709 -3.091 35.066 1.00 94.69 97 LEU A C 1
ATOM 752 O O . LEU A 1 97 ? -18.813 -2.968 34.226 1.00 94.69 97 LEU A O 1
ATOM 756 N N . HIS A 1 98 ? -20.981 -2.806 34.782 1.00 94.19 98 HIS A N 1
ATOM 757 C CA . HIS A 1 98 ? -21.430 -2.308 33.482 1.00 94.19 98 HIS A CA 1
ATOM 758 C C . HIS A 1 98 ? -20.747 -0.982 33.114 1.00 94.19 98 HIS A C 1
ATOM 760 O O . HIS A 1 98 ? -20.242 -0.836 31.995 1.00 94.19 98 HIS A O 1
ATOM 766 N N . HIS A 1 99 ? -20.675 -0.038 34.056 1.00 95.44 99 HIS A N 1
ATOM 767 C CA . HIS A 1 99 ? -19.966 1.227 33.871 1.00 95.44 99 HIS A CA 1
ATOM 768 C C . HIS A 1 99 ? -18.474 1.017 33.603 1.00 95.44 99 HIS A C 1
ATOM 770 O O . HIS A 1 99 ? -17.937 1.625 32.674 1.00 95.44 99 HIS A O 1
ATOM 776 N N . GLY A 1 100 ? -17.821 0.114 34.340 1.00 97.06 100 GLY A N 1
ATOM 777 C CA . GLY A 1 100 ? -16.418 -0.244 34.132 1.00 97.06 100 GLY A CA 1
ATOM 778 C C . GLY A 1 100 ? -16.150 -0.771 32.720 1.00 97.06 100 GLY A C 1
ATOM 779 O O . GLY A 1 100 ? -15.218 -0.322 32.053 1.00 97.06 100 GLY A O 1
ATOM 780 N N . VAL A 1 101 ? -17.014 -1.651 32.204 1.00 96.88 101 VAL A N 1
ATOM 781 C CA . VAL A 1 101 ? -16.888 -2.186 30.837 1.00 96.88 101 VAL A CA 1
ATOM 782 C C . VAL A 1 101 ? -17.099 -1.100 29.779 1.00 96.88 101 VAL A C 1
ATOM 784 O O . VAL A 1 101 ? -16.373 -1.061 28.784 1.00 96.88 101 VAL A O 1
ATOM 787 N N . ILE A 1 102 ? -18.060 -0.193 29.968 1.00 96.12 102 ILE A N 1
ATOM 788 C CA . ILE A 1 102 ? -18.282 0.936 29.049 1.00 96.12 102 ILE A CA 1
ATOM 789 C C . ILE A 1 102 ? -17.068 1.876 29.040 1.00 96.12 102 ILE A C 1
ATOM 791 O O . ILE A 1 102 ? -16.598 2.259 27.963 1.00 96.12 102 ILE A O 1
ATOM 795 N N . ALA A 1 103 ? -16.520 2.202 30.214 1.00 97.12 103 ALA A N 1
ATOM 796 C CA . ALA A 1 103 ? -15.318 3.020 30.344 1.00 97.12 103 ALA A CA 1
ATOM 797 C C . ALA A 1 103 ? -14.115 2.365 29.647 1.00 97.12 103 ALA A C 1
ATOM 799 O O . ALA A 1 103 ? -13.442 3.011 28.842 1.00 97.12 103 ALA A O 1
ATOM 800 N N . ALA A 1 104 ? -13.908 1.061 29.855 1.00 98.00 104 ALA A N 1
ATOM 801 C CA . ALA A 1 104 ? -12.853 0.298 29.193 1.00 98.00 104 ALA A CA 1
ATOM 802 C C . ALA A 1 104 ? -13.005 0.304 27.662 1.00 98.00 104 ALA A C 1
ATOM 804 O O . ALA A 1 104 ? -12.030 0.510 26.939 1.00 98.00 104 ALA A O 1
ATOM 805 N N . ARG A 1 105 ? -14.229 0.142 27.140 1.00 98.06 105 ARG A N 1
ATOM 806 C CA . ARG A 1 105 ? -14.502 0.220 25.693 1.00 98.06 105 ARG A CA 1
ATOM 807 C C . ARG A 1 105 ? -14.187 1.598 25.117 1.00 98.06 105 ARG A C 1
ATOM 809 O O . ARG A 1 105 ? -13.653 1.679 24.010 1.00 98.06 105 ARG A O 1
ATOM 816 N N . LYS A 1 106 ? -14.512 2.672 25.845 1.00 97.88 106 LYS A N 1
ATOM 817 C CA . LYS A 1 106 ? -14.186 4.049 25.448 1.00 97.88 106 LYS A CA 1
ATOM 818 C C . LYS A 1 106 ? -12.673 4.257 25.382 1.00 97.88 106 LYS A C 1
ATOM 820 O O . LYS A 1 106 ? -12.182 4.640 24.323 1.00 97.88 106 LYS A O 1
ATOM 825 N N . ALA A 1 107 ? -11.949 3.899 26.441 1.00 98.00 107 ALA A N 1
ATOM 826 C CA . ALA A 1 107 ? -10.490 4.001 26.486 1.00 98.00 107 ALA A CA 1
ATOM 827 C C . ALA A 1 107 ? -9.816 3.177 25.372 1.00 98.00 107 ALA A C 1
ATOM 829 O O . ALA A 1 107 ? -8.907 3.652 24.693 1.00 98.00 107 ALA A O 1
ATOM 830 N N . ALA A 1 108 ? -10.305 1.960 25.111 1.00 98.25 108 ALA A N 1
ATOM 831 C CA . ALA A 1 108 ? -9.810 1.130 24.015 1.00 98.25 108 ALA A CA 1
ATOM 832 C C . ALA A 1 108 ? -10.010 1.794 22.642 1.00 98.25 108 ALA A C 1
ATOM 834 O O . ALA A 1 108 ? -9.116 1.736 21.796 1.00 98.25 108 ALA A O 1
ATOM 835 N N . LEU A 1 109 ? -11.158 2.442 22.410 1.00 98.25 109 LEU A N 1
ATOM 836 C CA . LEU A 1 109 ? -11.425 3.154 21.159 1.00 98.25 109 LEU A CA 1
ATOM 837 C C . LEU A 1 109 ? -10.545 4.406 21.011 1.00 98.25 109 LEU A C 1
ATOM 839 O O . LEU A 1 109 ? -10.030 4.643 19.921 1.00 98.25 109 LEU A O 1
ATOM 843 N N . GLU A 1 110 ? -10.341 5.176 22.081 1.00 98.31 110 GLU A N 1
ATOM 844 C CA . GLU A 1 110 ? -9.439 6.341 22.100 1.00 98.31 110 GLU A CA 1
ATOM 845 C C . GLU A 1 110 ? -7.999 5.938 21.768 1.00 98.31 110 GLU A C 1
ATOM 847 O O . GLU A 1 110 ? -7.385 6.504 20.861 1.00 98.31 110 GLU A O 1
ATOM 852 N N . ASN A 1 111 ? -7.495 4.885 22.414 1.00 98.12 111 ASN A N 1
ATOM 853 C CA . ASN A 1 111 ? -6.165 4.344 22.141 1.00 98.12 111 ASN A CA 1
ATOM 854 C C . ASN A 1 111 ? -6.043 3.832 20.702 1.00 98.12 111 ASN A C 1
ATOM 856 O O . ASN A 1 111 ? -5.057 4.116 20.023 1.00 98.12 111 ASN A O 1
ATOM 860 N N . ALA A 1 112 ? -7.057 3.123 20.198 1.00 97.94 112 ALA A N 1
ATOM 861 C CA . ALA A 1 112 ? -7.068 2.641 18.822 1.00 97.94 112 ALA A CA 1
ATOM 862 C C . ALA A 1 112 ? -7.066 3.792 17.799 1.00 97.94 112 ALA A C 1
ATOM 864 O O . ALA A 1 112 ? -6.408 3.688 16.763 1.00 97.94 112 ALA A O 1
ATOM 865 N N . ILE A 1 113 ? -7.770 4.894 18.081 1.00 98.31 113 ILE A N 1
ATOM 866 C CA . ILE A 1 113 ? -7.735 6.118 17.267 1.00 98.31 113 ILE A CA 1
ATOM 867 C C . ILE A 1 113 ? -6.334 6.730 17.291 1.00 98.31 113 ILE A C 1
ATOM 869 O O . ILE A 1 113 ? -5.785 6.985 16.223 1.00 98.31 113 ILE A O 1
ATOM 873 N N . SER A 1 114 ? -5.748 6.914 18.476 1.00 98.31 114 SER A N 1
ATOM 874 C CA . SER A 1 114 ? -4.403 7.481 18.639 1.00 98.31 114 SER A CA 1
ATOM 875 C C . SER A 1 114 ? -3.353 6.682 17.859 1.00 98.31 114 SER A C 1
ATOM 877 O O . SER A 1 114 ? -2.625 7.234 17.033 1.00 98.31 114 SER A O 1
ATOM 879 N N . GLN A 1 115 ? -3.364 5.354 18.002 1.00 98.19 115 GLN A N 1
ATOM 880 C CA . GLN A 1 115 ? -2.472 4.461 17.259 1.00 98.19 115 GLN A CA 1
ATOM 881 C C . GLN A 1 115 ? -2.686 4.554 15.743 1.00 98.19 115 GLN A C 1
ATOM 883 O O . GLN A 1 115 ? -1.724 4.642 14.983 1.00 98.19 115 GLN A O 1
ATOM 888 N N . LYS A 1 116 ? -3.941 4.605 15.275 1.00 97.50 116 LYS A N 1
ATOM 889 C CA . LYS A 1 116 ? -4.236 4.753 13.841 1.00 97.50 116 LYS A CA 1
ATOM 890 C C . LYS A 1 116 ? -3.842 6.122 13.286 1.00 97.50 116 LYS A C 1
ATOM 892 O O . LYS A 1 116 ? -3.470 6.202 12.117 1.00 97.50 116 LYS A O 1
ATOM 897 N N . MET A 1 117 ? -3.890 7.180 14.092 1.00 98.31 117 MET A N 1
ATOM 898 C CA . MET A 1 117 ? -3.364 8.495 13.717 1.00 98.31 117 MET A CA 1
ATOM 899 C C . MET A 1 117 ? -1.841 8.466 13.579 1.00 98.31 117 MET A C 1
ATOM 901 O O . MET A 1 117 ? -1.328 8.937 12.566 1.00 98.31 117 MET A O 1
ATOM 905 N N . ALA A 1 118 ? -1.132 7.868 14.541 1.00 98.12 118 ALA A N 1
ATOM 906 C CA . ALA A 1 118 ? 0.321 7.713 14.488 1.00 98.12 118 ALA A CA 1
ATOM 907 C C . ALA A 1 118 ? 0.764 6.876 13.275 1.00 98.12 118 ALA A C 1
ATOM 909 O O . ALA A 1 118 ? 1.653 7.279 12.527 1.00 98.12 118 ALA A O 1
ATOM 910 N N . GLU A 1 119 ? 0.087 5.754 13.018 1.00 97.56 119 GLU A N 1
ATOM 911 C CA . GLU A 1 119 ? 0.331 4.915 11.843 1.00 97.56 119 GLU A CA 1
ATOM 912 C C . GLU A 1 119 ? 0.099 5.689 10.536 1.00 97.56 119 GLU A C 1
ATOM 914 O O . GLU A 1 119 ? 0.912 5.615 9.614 1.00 97.56 119 GLU A O 1
ATOM 919 N N . LEU A 1 120 ? -0.986 6.466 10.442 1.00 96.31 120 LEU A N 1
ATOM 920 C CA . LEU A 1 120 ? -1.270 7.276 9.257 1.00 96.31 120 LEU A CA 1
ATOM 921 C C . LEU A 1 120 ? -0.219 8.371 9.041 1.00 96.31 120 LEU A C 1
ATOM 923 O O . LEU A 1 120 ? 0.146 8.635 7.893 1.00 96.31 120 LEU A O 1
ATOM 927 N N . ALA A 1 121 ? 0.260 8.995 10.118 1.00 96.12 121 ALA A N 1
ATOM 928 C CA . ALA A 1 121 ? 1.325 9.989 10.068 1.00 96.12 121 ALA A CA 1
ATOM 929 C C . ALA A 1 121 ? 2.631 9.366 9.557 1.00 96.12 121 ALA A C 1
ATOM 931 O O . ALA A 1 121 ? 3.217 9.889 8.611 1.00 96.12 121 ALA A O 1
ATOM 932 N N . PHE A 1 122 ? 3.020 8.202 10.089 1.00 95.69 122 PHE A N 1
ATOM 933 C CA . PHE A 1 122 ? 4.175 7.438 9.611 1.00 95.69 122 PHE A CA 1
ATOM 934 C C . PHE A 1 122 ? 4.043 7.053 8.132 1.00 95.69 122 PHE A C 1
ATOM 936 O O . PHE A 1 122 ? 4.932 7.317 7.332 1.00 95.69 122 PHE A O 1
ATOM 943 N N . LEU A 1 123 ? 2.908 6.483 7.718 1.00 93.50 123 LEU A N 1
ATOM 944 C CA . LEU A 1 123 ? 2.698 6.106 6.317 1.00 93.50 123 LEU A CA 1
ATOM 945 C C . LEU A 1 123 ? 2.692 7.316 5.375 1.00 93.50 123 LEU A C 1
ATOM 947 O O . LEU A 1 123 ? 3.037 7.177 4.204 1.00 93.50 123 LEU A O 1
ATOM 951 N N . SER A 1 124 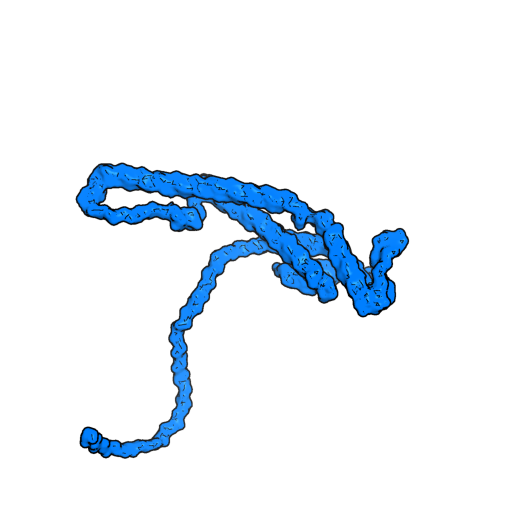? 2.285 8.488 5.865 1.00 91.00 124 SER A N 1
ATOM 952 C CA . SER A 1 124 ? 2.272 9.729 5.085 1.00 91.00 124 SER A CA 1
ATOM 953 C C . SER A 1 124 ? 3.635 10.419 5.032 1.00 91.00 124 SER A C 1
ATOM 955 O O . SER A 1 124 ? 3.849 11.204 4.113 1.00 91.00 124 SER A O 1
ATOM 957 N N . SER A 1 125 ? 4.551 10.128 5.963 1.00 91.56 125 SER A N 1
ATOM 958 C CA . SER A 1 125 ? 5.928 10.635 5.921 1.00 91.56 125 SER A CA 1
ATOM 959 C C . SER A 1 125 ? 6.829 9.835 4.979 1.00 91.56 125 SER A C 1
ATOM 961 O O . SER A 1 125 ? 7.909 10.303 4.622 1.00 91.56 125 SER A O 1
ATOM 963 N N . LEU A 1 126 ? 6.397 8.646 4.540 1.00 89.94 126 LEU A N 1
ATOM 964 C CA . LEU A 1 126 ? 7.154 7.854 3.579 1.00 89.94 126 LEU A CA 1
ATOM 965 C C . LEU A 1 126 ? 7.222 8.585 2.223 1.00 89.94 126 LEU A C 1
ATOM 967 O O . LEU A 1 126 ? 6.180 8.829 1.606 1.00 89.94 126 LEU A O 1
ATOM 971 N N . PRO A 1 127 ? 8.432 8.849 1.691 1.00 78.88 127 PRO A N 1
ATOM 972 C CA . PRO A 1 127 ? 8.613 9.539 0.410 1.00 78.88 127 PRO A CA 1
ATOM 973 C C . PRO A 1 127 ? 8.068 8.720 -0.764 1.00 78.88 127 PRO A C 1
ATOM 975 O O . PRO A 1 127 ? 7.840 9.239 -1.853 1.00 78.88 127 PRO A O 1
ATOM 978 N N . ASP A 1 128 ? 7.825 7.427 -0.539 1.00 71.88 128 ASP A N 1
ATOM 979 C CA . ASP A 1 128 ? 7.461 6.441 -1.543 1.00 71.88 128 ASP A CA 1
ATOM 980 C C . ASP A 1 128 ? 6.103 6.673 -2.225 1.00 71.88 128 ASP A C 1
ATOM 982 O O . ASP A 1 128 ? 5.799 5.973 -3.192 1.00 71.88 128 ASP A O 1
ATOM 986 N N . LEU A 1 129 ? 5.305 7.635 -1.761 1.00 72.38 129 LEU A N 1
ATOM 987 C CA . LEU A 1 129 ? 3.978 7.958 -2.294 1.00 72.38 129 LEU A CA 1
ATOM 988 C C . LEU A 1 129 ? 3.956 9.161 -3.245 1.00 72.38 129 LEU A C 1
ATOM 990 O O . LEU A 1 129 ? 2.927 9.400 -3.875 1.00 72.38 129 LEU A O 1
ATOM 994 N N . ASP A 1 130 ? 5.061 9.898 -3.355 1.00 81.44 130 ASP A N 1
ATOM 995 C CA . ASP A 1 130 ? 5.210 10.984 -4.322 1.00 81.44 130 ASP A CA 1
ATOM 996 C C . ASP A 1 130 ? 5.702 10.433 -5.667 1.00 81.44 130 ASP A C 1
ATOM 998 O O . ASP A 1 130 ? 6.696 9.718 -5.736 1.00 81.44 130 ASP A O 1
ATOM 1002 N N . VAL A 1 131 ? 5.030 10.790 -6.760 1.00 77.62 131 VAL A N 1
ATOM 1003 C CA . VAL A 1 131 ? 5.412 10.389 -8.122 1.00 77.62 131 VAL A CA 1
ATOM 1004 C C . VAL A 1 131 ? 6.835 10.851 -8.465 1.00 77.62 131 VAL A C 1
ATOM 1006 O O . VAL A 1 131 ? 7.551 10.166 -9.199 1.00 77.62 131 VAL A O 1
ATOM 1009 N N . ASN A 1 132 ? 7.289 11.978 -7.913 1.00 80.06 132 ASN A N 1
ATOM 1010 C CA . ASN A 1 132 ? 8.624 12.504 -8.197 1.00 80.06 132 ASN A CA 1
ATOM 1011 C C . ASN A 1 132 ? 9.744 11.653 -7.585 1.00 80.06 132 ASN A C 1
ATOM 1013 O O . ASN A 1 132 ? 10.826 11.567 -8.165 1.00 80.06 132 ASN A O 1
ATOM 1017 N N . THR A 1 133 ? 9.485 10.954 -6.478 1.00 85.38 133 THR A N 1
ATOM 1018 C CA . THR A 1 133 ? 10.484 10.089 -5.825 1.00 85.38 133 THR A CA 1
ATOM 1019 C C . THR A 1 133 ? 10.631 8.736 -6.522 1.00 85.38 133 THR A C 1
ATOM 1021 O O . THR A 1 133 ? 11.610 8.017 -6.304 1.00 85.38 133 THR A O 1
ATOM 1024 N N . TRP A 1 134 ? 9.686 8.380 -7.398 1.00 90.94 134 TRP A N 1
ATOM 1025 C CA . TRP A 1 134 ? 9.739 7.138 -8.163 1.00 90.94 134 TRP A CA 1
ATOM 1026 C C . TRP A 1 134 ? 10.770 7.215 -9.275 1.00 90.94 134 TRP A C 1
ATOM 1028 O O . TRP A 1 134 ? 11.527 6.264 -9.448 1.00 90.94 134 TRP A O 1
ATOM 1038 N N . LYS A 1 135 ? 10.829 8.344 -9.994 1.00 90.50 135 LYS A N 1
ATOM 1039 C CA . LYS A 1 135 ? 11.640 8.491 -11.211 1.00 90.50 135 LYS A CA 1
ATOM 1040 C C . LYS A 1 135 ? 13.108 8.087 -11.022 1.00 90.50 135 LYS A C 1
ATOM 1042 O O . LYS A 1 135 ? 13.564 7.271 -11.819 1.00 90.50 135 LYS A O 1
ATOM 1047 N N . PRO A 1 136 ? 13.844 8.547 -9.988 1.00 91.56 136 PRO A N 1
ATOM 1048 C CA . PRO A 1 136 ? 15.254 8.181 -9.834 1.00 91.56 136 PRO A CA 1
ATOM 1049 C C . PRO A 1 136 ? 15.447 6.688 -9.552 1.00 91.56 136 PRO A C 1
ATOM 1051 O O . PRO A 1 136 ? 16.322 6.045 -10.128 1.00 91.56 136 PRO A O 1
ATOM 1054 N N . THR A 1 137 ? 14.602 6.112 -8.689 1.00 92.56 137 THR A N 1
ATOM 1055 C CA . THR A 1 137 ? 14.693 4.686 -8.347 1.00 92.56 137 THR A CA 1
ATOM 1056 C C . THR A 1 137 ? 14.293 3.816 -9.532 1.00 92.56 137 THR A C 1
ATOM 1058 O O . THR A 1 137 ? 14.985 2.851 -9.834 1.00 92.56 137 THR A O 1
ATOM 1061 N N . TRP A 1 138 ? 13.209 4.174 -10.221 1.00 94.25 138 TRP A N 1
ATOM 1062 C CA . TRP A 1 138 ? 12.740 3.504 -11.428 1.00 94.25 138 TRP A CA 1
ATOM 1063 C C . TRP A 1 138 ? 13.812 3.517 -12.510 1.00 94.25 138 TRP A C 1
ATOM 1065 O O . TRP A 1 138 ? 14.183 2.455 -12.995 1.00 94.25 138 TRP A O 1
ATOM 1075 N N . ALA A 1 139 ? 14.366 4.692 -12.824 1.00 93.31 139 ALA A N 1
ATOM 1076 C CA . ALA A 1 139 ? 15.426 4.830 -13.814 1.00 93.31 139 ALA A CA 1
ATOM 1077 C C . ALA A 1 139 ? 16.609 3.918 -13.488 1.00 93.31 139 ALA A C 1
ATOM 1079 O O . ALA A 1 139 ? 16.997 3.127 -14.338 1.00 93.31 139 ALA A O 1
ATOM 1080 N N . ARG A 1 140 ? 17.090 3.936 -12.238 1.00 94.62 140 ARG A N 1
ATOM 1081 C CA . ARG A 1 140 ? 18.176 3.058 -11.782 1.00 94.62 140 ARG A CA 1
ATOM 1082 C C . ARG A 1 140 ? 17.858 1.568 -11.964 1.00 94.62 140 ARG A C 1
ATOM 1084 O O . ARG A 1 140 ? 18.714 0.807 -12.395 1.00 94.62 140 ARG A O 1
ATOM 1091 N N . LEU A 1 141 ? 16.645 1.132 -11.619 1.00 95.69 141 LEU A N 1
ATOM 1092 C CA . LEU A 1 141 ? 16.240 -0.272 -11.772 1.00 95.69 141 LEU A CA 1
ATOM 1093 C C . LEU A 1 141 ? 16.192 -0.687 -13.249 1.00 95.69 141 LEU A C 1
ATOM 1095 O O . LEU A 1 141 ? 16.678 -1.760 -13.600 1.00 95.69 141 LEU A O 1
ATOM 1099 N N . VAL A 1 142 ? 15.648 0.175 -14.112 1.00 95.44 142 VAL A N 1
ATOM 1100 C CA . VAL A 1 142 ? 15.562 -0.064 -15.559 1.00 95.44 142 VAL A CA 1
ATOM 1101 C C . VAL A 1 142 ? 16.951 -0.088 -16.196 1.00 95.44 142 VAL A C 1
ATOM 1103 O O . VAL A 1 142 ? 17.232 -0.984 -16.987 1.00 95.44 142 VAL A O 1
ATOM 1106 N N . THR A 1 143 ? 17.836 0.851 -15.846 1.00 94.44 143 THR A N 1
ATOM 1107 C CA . THR A 1 143 ? 19.205 0.901 -16.381 1.00 94.44 143 THR A CA 1
ATOM 1108 C C . THR A 1 143 ? 20.030 -0.299 -15.944 1.00 94.44 143 THR A C 1
ATOM 1110 O O . THR A 1 143 ? 20.748 -0.857 -16.765 1.00 94.44 143 THR A O 1
ATOM 1113 N N . ASN A 1 144 ? 19.897 -0.742 -14.690 1.00 93.81 144 ASN A N 1
ATOM 1114 C CA . ASN A 1 144 ? 20.615 -1.919 -14.198 1.00 93.81 144 ASN A CA 1
ATOM 1115 C C . ASN A 1 144 ? 20.167 -3.189 -14.931 1.00 93.81 144 ASN A C 1
ATOM 1117 O O . ASN A 1 144 ? 21.005 -3.922 -15.446 1.00 93.81 144 ASN A O 1
ATOM 1121 N N . ALA A 1 145 ? 18.853 -3.397 -15.066 1.00 93.88 145 ALA A N 1
ATOM 1122 C CA . ALA A 1 145 ? 18.316 -4.520 -15.833 1.00 93.88 145 ALA A CA 1
ATOM 1123 C C . ALA A 1 145 ? 18.752 -4.466 -17.311 1.00 93.88 145 ALA A C 1
ATOM 1125 O O . ALA A 1 145 ? 19.113 -5.481 -17.899 1.00 93.88 145 ALA A O 1
ATOM 1126 N N . ALA A 1 146 ? 18.779 -3.273 -17.916 1.00 93.19 146 ALA A N 1
ATOM 1127 C CA . ALA A 1 146 ? 19.253 -3.093 -19.286 1.00 93.19 146 ALA A CA 1
ATOM 1128 C C . ALA A 1 146 ? 20.753 -3.399 -19.441 1.00 93.19 146 ALA A C 1
ATOM 1130 O O . ALA A 1 146 ? 21.147 -3.984 -20.447 1.00 93.19 146 ALA A O 1
ATOM 1131 N N . ALA A 1 147 ? 21.582 -3.039 -18.458 1.00 92.38 147 ALA A N 1
ATOM 1132 C CA . ALA A 1 147 ? 23.010 -3.346 -18.457 1.00 92.38 147 ALA A CA 1
ATOM 1133 C C . ALA A 1 147 ? 23.272 -4.858 -18.349 1.00 92.38 147 ALA A C 1
ATOM 1135 O O . ALA A 1 147 ? 24.105 -5.388 -19.084 1.00 92.38 147 ALA A O 1
ATOM 1136 N N . GLU A 1 148 ? 22.528 -5.566 -17.495 1.00 91.38 148 GLU A N 1
ATOM 1137 C CA . GLU A 1 148 ? 22.600 -7.030 -17.380 1.00 91.38 148 GLU A CA 1
ATOM 1138 C C . GLU A 1 148 ? 22.202 -7.723 -18.691 1.00 91.38 148 GLU A C 1
ATOM 1140 O O . GLU A 1 148 ? 22.875 -8.656 -19.144 1.00 91.38 148 GLU A O 1
ATOM 1145 N N . LEU A 1 149 ? 21.149 -7.231 -19.352 1.00 90.19 149 LEU A N 1
ATOM 1146 C CA . LEU A 1 149 ? 20.743 -7.719 -20.670 1.00 90.19 149 LEU A CA 1
ATOM 1147 C C . LEU A 1 149 ? 21.827 -7.456 -21.714 1.00 90.19 149 LEU A C 1
ATOM 1149 O O . LEU A 1 149 ? 22.222 -8.383 -22.416 1.00 90.19 149 LEU A O 1
ATOM 1153 N N . ALA A 1 150 ? 22.350 -6.231 -21.786 1.00 91.56 150 ALA A N 1
ATOM 1154 C CA . ALA A 1 150 ? 23.421 -5.880 -22.713 1.00 91.56 150 ALA A CA 1
ATOM 1155 C C . ALA A 1 150 ? 24.616 -6.830 -22.556 1.00 91.56 150 ALA A C 1
ATOM 1157 O O . ALA A 1 150 ? 25.051 -7.432 -23.534 1.00 91.56 150 ALA A O 1
ATOM 1158 N N . HIS A 1 151 ? 25.070 -7.053 -21.321 1.00 90.50 151 HIS A N 1
ATOM 1159 C CA . HIS A 1 151 ? 26.165 -7.974 -21.028 1.00 90.50 151 HIS A CA 1
ATOM 1160 C C . HIS A 1 151 ? 25.864 -9.407 -21.501 1.00 90.50 151 HIS A C 1
ATOM 1162 O O . HIS A 1 151 ? 26.701 -10.040 -22.144 1.00 90.50 151 HIS A O 1
ATOM 1168 N N . THR A 1 152 ? 24.652 -9.906 -21.242 1.00 89.19 152 THR A N 1
ATOM 1169 C CA . THR A 1 152 ? 24.219 -11.260 -21.638 1.00 89.19 152 THR A CA 1
ATOM 1170 C C . THR A 1 152 ? 24.257 -11.464 -23.156 1.00 89.19 152 THR A C 1
ATOM 1172 O O . THR A 1 152 ? 24.643 -12.530 -23.632 1.00 89.19 152 THR A O 1
ATOM 1175 N N . TYR A 1 153 ? 23.911 -10.433 -23.924 1.00 88.25 153 TYR A N 1
ATOM 1176 C CA . TYR A 1 153 ? 23.854 -10.476 -25.387 1.00 88.25 153 TYR A CA 1
ATOM 1177 C C . TYR A 1 153 ? 25.104 -9.904 -26.076 1.00 88.25 153 TYR A C 1
ATOM 1179 O O . TYR A 1 153 ? 25.082 -9.683 -27.285 1.00 88.25 153 TYR A O 1
ATOM 1187 N N . LYS A 1 154 ? 26.208 -9.694 -25.340 1.00 89.62 154 LYS A N 1
ATOM 1188 C CA . LYS A 1 154 ? 27.463 -9.097 -25.851 1.00 89.62 154 LYS A CA 1
ATOM 1189 C C . LYS A 1 154 ? 27.284 -7.692 -26.455 1.00 89.62 154 LYS A C 1
ATOM 1191 O O . LYS A 1 154 ? 28.030 -7.293 -27.347 1.00 89.62 154 LYS A O 1
ATOM 1196 N N . GLY A 1 155 ? 26.289 -6.958 -25.974 1.00 91.19 155 GLY A N 1
ATOM 1197 C CA . GLY A 1 155 ? 26.084 -5.541 -26.243 1.00 91.19 155 GLY A CA 1
ATOM 1198 C C . GLY A 1 155 ? 26.628 -4.654 -25.123 1.00 91.19 155 GLY A C 1
ATOM 1199 O O . GLY A 1 155 ? 27.191 -5.120 -24.132 1.00 91.19 155 GLY A O 1
ATOM 1200 N N . TYR A 1 156 ? 26.412 -3.350 -25.269 1.00 90.75 156 TYR A N 1
ATOM 1201 C CA . TYR A 1 156 ? 26.883 -2.329 -24.336 1.00 90.75 156 TYR A CA 1
ATOM 1202 C C . TYR A 1 156 ? 25.788 -1.301 -24.068 1.00 90.75 156 TYR A C 1
ATOM 1204 O O . TYR A 1 156 ? 25.126 -0.839 -24.995 1.00 90.75 156 TYR A O 1
ATOM 1212 N N . LEU A 1 157 ? 25.619 -0.908 -22.806 1.00 91.69 157 LEU A N 1
ATOM 1213 C CA . LEU A 1 157 ? 24.808 0.249 -22.440 1.00 91.69 157 LEU A CA 1
ATOM 1214 C C . LEU A 1 157 ? 25.715 1.483 -22.430 1.00 91.69 157 LEU A C 1
ATOM 1216 O O . LEU A 1 157 ? 26.636 1.567 -21.621 1.00 91.69 157 LEU A O 1
ATOM 1220 N N . VAL A 1 158 ? 25.458 2.428 -23.327 1.00 89.19 158 VAL A N 1
ATOM 1221 C CA . VAL A 1 158 ? 26.224 3.672 -23.454 1.00 89.19 158 VAL A CA 1
ATOM 1222 C C . VAL A 1 158 ? 25.290 4.852 -23.253 1.00 89.19 158 VAL A C 1
ATOM 1224 O O . VAL A 1 158 ? 24.122 4.807 -23.631 1.00 89.19 158 VAL A O 1
ATOM 1227 N N . GLN A 1 159 ? 25.796 5.915 -22.643 1.00 88.75 159 GLN A N 1
ATOM 1228 C CA . GLN A 1 159 ? 25.081 7.177 -22.555 1.00 88.75 159 GLN A CA 1
ATOM 1229 C C . GLN A 1 159 ? 25.560 8.096 -23.682 1.00 88.75 159 GLN A C 1
ATOM 1231 O O . GLN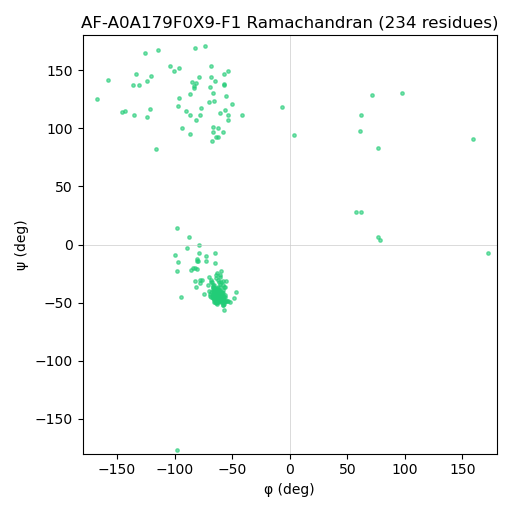 A 1 159 ? 26.761 8.301 -23.849 1.00 88.75 159 GLN A O 1
ATOM 1236 N N . ASP A 1 160 ? 24.630 8.609 -24.483 1.00 82.50 160 ASP A N 1
ATOM 1237 C CA . ASP A 1 160 ? 24.944 9.551 -25.551 1.00 82.50 160 ASP A CA 1
ATOM 1238 C C . ASP A 1 160 ? 25.290 10.946 -25.007 1.00 82.50 160 ASP A C 1
ATOM 1240 O O . ASP A 1 160 ? 25.111 11.249 -23.824 1.00 82.50 160 ASP A O 1
ATOM 1244 N N . VAL A 1 161 ? 25.779 11.820 -25.893 1.00 82.44 161 VAL A N 1
ATOM 1245 C CA . VAL A 1 161 ? 26.155 13.210 -25.564 1.00 82.44 161 VAL A CA 1
ATOM 1246 C C . VAL A 1 161 ? 24.960 14.017 -25.026 1.00 82.44 161 VAL A C 1
ATOM 1248 O O . VAL A 1 161 ? 25.138 14.986 -24.295 1.00 82.44 161 VAL A O 1
ATOM 1251 N N . GLY A 1 162 ? 23.731 13.601 -25.346 1.00 79.94 162 GLY A N 1
ATOM 1252 C CA . GLY A 1 162 ? 22.489 14.180 -24.833 1.00 79.94 162 GLY A CA 1
ATOM 1253 C C . GLY A 1 162 ? 22.008 13.566 -23.514 1.00 79.94 162 GLY A C 1
ATOM 1254 O O . GLY A 1 162 ? 20.901 13.878 -23.070 1.00 79.94 162 GLY A O 1
ATOM 1255 N N . GLY A 1 163 ? 22.790 12.680 -22.894 1.00 78.44 163 GLY A N 1
ATOM 1256 C CA . GLY A 1 163 ? 22.449 12.011 -21.643 1.00 78.44 163 GLY A CA 1
ATOM 1257 C C . GLY A 1 163 ? 21.441 10.864 -21.785 1.00 78.44 163 GLY A C 1
ATOM 1258 O O . GLY A 1 163 ? 21.007 10.319 -20.764 1.00 78.44 163 GLY A O 1
ATOM 1259 N N . ARG A 1 164 ? 21.049 10.472 -23.003 1.00 81.44 164 ARG A N 1
ATOM 1260 C CA . ARG A 1 164 ? 20.135 9.347 -23.237 1.00 81.44 164 ARG A CA 1
ATOM 1261 C C . ARG A 1 164 ? 20.913 8.044 -23.275 1.00 81.44 164 ARG A C 1
ATOM 1263 O O . ARG A 1 164 ? 21.991 7.951 -23.845 1.00 81.44 164 ARG A O 1
ATOM 1270 N N . HIS A 1 165 ? 20.336 7.020 -22.673 1.00 83.75 165 HIS A N 1
ATOM 1271 C CA . HIS A 1 165 ? 20.925 5.691 -22.658 1.00 83.75 165 HIS A CA 1
ATOM 1272 C C . HIS A 1 165 ? 20.575 4.956 -23.959 1.00 83.75 165 HIS A C 1
ATOM 1274 O O . HIS A 1 165 ? 19.421 4.973 -24.389 1.00 83.75 165 HIS A O 1
ATOM 1280 N N . GLN A 1 166 ? 21.565 4.314 -24.569 1.00 85.19 166 GLN A N 1
ATOM 1281 C CA . GLN A 1 166 ? 21.450 3.535 -25.794 1.00 85.19 166 GLN A CA 1
ATOM 1282 C C . GLN A 1 166 ? 22.113 2.169 -25.598 1.00 85.19 166 GLN A C 1
ATOM 1284 O O . GLN A 1 166 ? 23.193 2.060 -25.019 1.00 85.19 166 GLN A O 1
ATOM 1289 N N . LEU A 1 167 ? 21.463 1.120 -26.090 1.00 89.69 167 LEU A N 1
ATOM 1290 C CA . LEU A 1 167 ? 21.980 -0.242 -26.117 1.00 89.69 167 LEU A CA 1
ATOM 1291 C C . LEU A 1 167 ? 22.664 -0.494 -27.469 1.00 89.69 167 LEU A C 1
ATOM 1293 O O . LEU A 1 167 ? 22.001 -0.753 -28.477 1.00 89.69 167 LEU A O 1
ATOM 1297 N N . ILE A 1 168 ? 23.992 -0.407 -27.496 1.00 88.88 168 ILE A N 1
ATOM 1298 C CA . ILE A 1 168 ? 24.830 -0.674 -28.671 1.00 88.88 168 ILE A CA 1
ATOM 1299 C C . ILE A 1 168 ? 25.047 -2.184 -28.809 1.00 88.88 168 ILE A C 1
ATOM 1301 O O . ILE A 1 168 ? 25.264 -2.881 -27.820 1.00 88.88 168 ILE A O 1
ATOM 1305 N N . GLY A 1 169 ? 24.987 -2.702 -30.037 1.00 86.50 169 GLY A N 1
ATOM 1306 C CA . GLY A 1 169 ? 25.115 -4.142 -30.304 1.00 86.50 169 GLY A CA 1
ATOM 1307 C C . GLY A 1 169 ? 23.845 -4.950 -30.005 1.00 86.50 169 GLY A C 1
ATOM 1308 O O . GLY A 1 169 ? 23.849 -6.165 -30.164 1.00 86.50 169 GLY A O 1
ATOM 1309 N N . MET A 1 170 ? 22.753 -4.282 -29.617 1.00 89.50 170 MET A N 1
ATOM 1310 C CA . MET A 1 170 ? 21.439 -4.885 -29.382 1.00 89.50 170 MET A CA 1
ATOM 1311 C C . MET A 1 170 ? 20.470 -4.587 -30.541 1.00 89.50 170 MET A C 1
ATOM 1313 O O . MET A 1 170 ? 20.595 -3.543 -31.190 1.00 89.50 170 MET A O 1
ATOM 1317 N N . PRO A 1 171 ? 19.456 -5.442 -30.786 1.00 88.12 171 PRO A N 1
ATOM 1318 C CA . PRO A 1 171 ? 18.420 -5.166 -31.778 1.00 88.12 171 PRO A CA 1
ATOM 1319 C C . PRO A 1 171 ? 17.680 -3.839 -31.509 1.00 88.12 171 PRO A C 1
ATOM 1321 O O . PRO A 1 171 ? 17.424 -3.509 -30.346 1.00 88.12 171 PRO A O 1
ATOM 1324 N N . PRO A 1 172 ? 17.232 -3.104 -32.548 1.00 86.62 172 PRO A N 1
ATOM 1325 C CA . PRO A 1 172 ? 16.479 -1.855 -32.377 1.00 86.62 172 PRO A CA 1
ATOM 1326 C C . PRO A 1 172 ? 15.221 -1.996 -31.506 1.00 86.62 172 PRO A C 1
ATOM 1328 O O . PRO A 1 172 ? 14.858 -1.070 -30.783 1.00 86.62 172 PRO A O 1
ATOM 1331 N N . ALA A 1 173 ? 14.581 -3.171 -31.524 1.00 87.31 173 ALA A N 1
ATOM 1332 C CA . ALA A 1 173 ? 13.435 -3.476 -30.669 1.00 87.31 173 ALA A CA 1
ATOM 1333 C C . ALA A 1 173 ? 13.763 -3.338 -29.169 1.00 87.31 173 ALA A C 1
ATOM 1335 O O . ALA A 1 173 ? 12.994 -2.720 -28.437 1.00 87.31 173 ALA A O 1
ATOM 1336 N N . ALA A 1 174 ? 14.939 -3.801 -28.729 1.00 87.50 174 ALA A N 1
ATOM 1337 C CA . ALA A 1 174 ? 15.364 -3.703 -27.331 1.00 87.50 174 ALA A CA 1
ATOM 1338 C C . ALA A 1 174 ? 15.591 -2.244 -26.894 1.00 87.50 174 ALA A C 1
ATOM 1340 O O . ALA A 1 174 ? 15.240 -1.862 -25.779 1.00 87.50 174 ALA A O 1
ATOM 1341 N N . ASN A 1 175 ? 16.117 -1.401 -27.790 1.00 86.19 175 ASN A N 1
ATOM 1342 C CA . ASN A 1 175 ? 16.269 0.038 -27.547 1.00 86.19 175 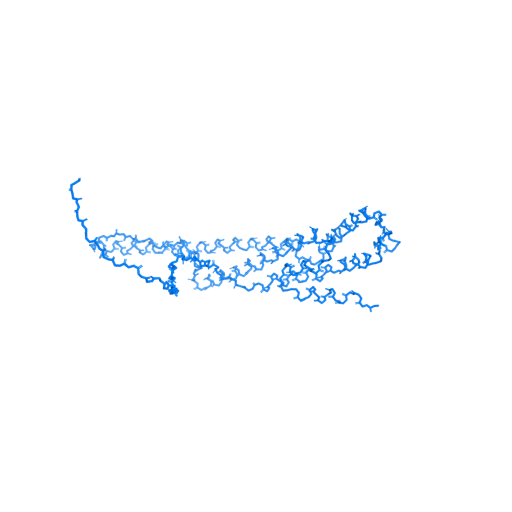ASN A CA 1
ATOM 1343 C C . ASN A 1 175 ? 14.917 0.751 -27.387 1.00 86.19 175 ASN A C 1
ATOM 1345 O O . ASN A 1 175 ? 14.758 1.618 -26.519 1.00 86.19 175 ASN A O 1
ATOM 1349 N N . ASN A 1 176 ? 13.934 0.368 -28.205 1.00 87.69 176 ASN A N 1
ATOM 1350 C CA . ASN A 1 176 ? 12.578 0.905 -28.128 1.00 87.69 176 ASN A CA 1
ATOM 1351 C C . ASN A 1 176 ? 11.884 0.488 -26.826 1.00 87.69 176 ASN A C 1
ATOM 1353 O O . ASN A 1 176 ? 11.298 1.336 -26.155 1.00 87.69 176 ASN A O 1
ATOM 1357 N N . GLU A 1 177 ? 11.987 -0.787 -26.441 1.00 89.56 177 GLU A N 1
ATOM 1358 C CA . GLU A 1 177 ? 11.444 -1.294 -25.177 1.00 89.56 177 GLU A CA 1
ATOM 1359 C C . GLU A 1 177 ? 12.071 -0.596 -23.972 1.00 89.56 177 GLU A C 1
ATOM 1361 O O . GLU A 1 177 ? 11.353 -0.086 -23.114 1.00 89.56 177 GLU A O 1
ATOM 1366 N N . PHE A 1 178 ? 13.400 -0.495 -23.936 1.00 90.62 178 PHE A N 1
ATOM 1367 C CA . PHE A 1 178 ? 14.120 0.205 -22.877 1.00 90.62 178 PHE A CA 1
ATOM 1368 C C . PHE A 1 178 ? 13.640 1.659 -22.722 1.00 90.62 178 PHE A C 1
ATOM 1370 O O . PHE A 1 178 ? 13.293 2.094 -21.620 1.00 90.62 178 PHE A O 1
ATOM 1377 N N . SER A 1 179 ? 13.540 2.394 -23.834 1.00 88.56 179 SER A N 1
ATOM 1378 C CA . SER A 1 179 ? 13.069 3.785 -23.844 1.00 88.56 179 SER A CA 1
ATOM 1379 C C . SER A 1 179 ? 11.606 3.910 -23.398 1.00 88.56 179 SER A C 1
ATOM 1381 O O . SER A 1 179 ? 11.242 4.837 -22.662 1.00 88.56 179 SER A O 1
ATOM 1383 N N . ALA A 1 180 ? 10.754 2.964 -23.802 1.00 88.88 180 ALA A N 1
ATOM 1384 C CA . ALA A 1 180 ? 9.355 2.913 -23.392 1.00 88.88 180 ALA A CA 1
ATOM 1385 C C . ALA A 1 180 ? 9.224 2.661 -21.882 1.00 88.88 180 ALA A C 1
ATOM 1387 O O . ALA A 1 180 ? 8.556 3.421 -21.182 1.00 88.88 180 ALA A O 1
ATOM 1388 N N . VAL A 1 181 ? 9.919 1.658 -21.342 1.00 91.75 181 VAL A N 1
ATOM 1389 C CA . VAL A 1 181 ? 9.875 1.332 -19.908 1.00 91.75 181 VAL A CA 1
ATOM 1390 C C . VAL A 1 181 ? 10.404 2.492 -19.065 1.00 91.75 181 VAL A C 1
ATOM 1392 O O . VAL A 1 181 ? 9.801 2.844 -18.048 1.00 91.75 181 VAL A O 1
ATOM 1395 N N . LEU A 1 182 ? 11.490 3.136 -19.497 1.00 90.56 182 LEU A N 1
ATOM 1396 C CA . LEU A 1 182 ? 12.074 4.274 -18.790 1.00 90.56 182 LEU A CA 1
ATOM 1397 C C . LEU A 1 182 ? 11.106 5.470 -18.714 1.00 90.56 182 LEU A C 1
ATOM 1399 O O . LEU A 1 182 ? 11.002 6.116 -17.671 1.00 90.56 182 LEU A O 1
ATOM 1403 N N . SER A 1 183 ? 10.354 5.733 -19.787 1.00 89.38 183 SER A N 1
ATOM 1404 C CA . SER A 1 183 ? 9.403 6.854 -19.868 1.00 89.38 183 SER A CA 1
ATOM 1405 C C . SER A 1 183 ? 8.052 6.595 -19.184 1.00 89.38 183 SER A C 1
ATOM 1407 O O . SER A 1 183 ? 7.379 7.544 -18.780 1.00 89.38 183 SER A O 1
ATOM 1409 N N . CYS A 1 184 ? 7.668 5.333 -18.962 1.00 91.12 184 CYS A N 1
ATOM 1410 C CA . CYS A 1 184 ? 6.367 4.969 -18.383 1.00 91.12 184 CYS A CA 1
ATOM 1411 C C . CYS A 1 184 ? 6.259 5.123 -16.853 1.00 91.12 184 CYS A C 1
ATOM 1413 O O . CYS A 1 184 ? 5.190 4.877 -16.294 1.00 91.12 184 CYS A O 1
ATOM 1415 N N . CYS A 1 185 ? 7.321 5.548 -16.157 1.00 91.50 185 CYS A N 1
ATOM 1416 C CA . CYS A 1 185 ? 7.364 5.629 -14.688 1.00 91.50 185 CYS A CA 1
ATOM 1417 C C . CYS A 1 185 ? 6.134 6.325 -14.068 1.00 91.50 185 CYS A C 1
ATOM 1419 O O . CYS A 1 185 ? 5.532 5.815 -13.123 1.00 91.50 185 CYS A O 1
ATOM 1421 N N . VAL A 1 186 ? 5.727 7.469 -14.628 1.00 91.50 186 VAL A N 1
ATOM 1422 C CA . VAL A 1 186 ? 4.593 8.262 -14.121 1.00 91.50 186 VAL A CA 1
ATOM 1423 C C . VAL A 1 186 ? 3.264 7.522 -14.288 1.00 91.50 186 VAL A C 1
ATOM 1425 O O . VAL A 1 186 ? 2.429 7.568 -13.386 1.00 91.50 186 VAL A O 1
ATOM 1428 N N . ALA A 1 187 ? 3.079 6.809 -15.402 1.00 92.44 187 ALA A N 1
ATOM 1429 C CA . ALA A 1 187 ? 1.866 6.038 -15.663 1.00 92.44 187 ALA A CA 1
ATOM 1430 C C . ALA A 1 187 ? 1.727 4.876 -14.666 1.00 92.44 187 ALA A C 1
ATOM 1432 O O . ALA A 1 187 ? 0.671 4.713 -14.054 1.00 92.44 187 ALA A O 1
ATOM 1433 N N . TYR A 1 188 ? 2.820 4.145 -14.415 1.00 94.12 188 TYR A N 1
ATOM 1434 C CA . TYR A 1 188 ? 2.860 3.110 -13.378 1.00 94.12 188 TYR A CA 1
ATOM 1435 C C . TYR A 1 188 ? 2.571 3.683 -11.988 1.00 94.12 188 TYR A C 1
ATOM 1437 O O . TYR A 1 188 ? 1.740 3.139 -11.260 1.00 94.12 188 TYR A O 1
ATOM 1445 N N . ALA A 1 189 ? 3.197 4.806 -11.625 1.00 93.06 189 ALA A N 1
ATOM 1446 C CA . ALA A 1 189 ? 2.975 5.455 -10.334 1.00 93.06 189 ALA A CA 1
ATOM 1447 C C . ALA A 1 189 ? 1.511 5.862 -10.132 1.00 93.06 189 ALA A C 1
ATOM 1449 O O . ALA A 1 189 ? 0.896 5.521 -9.117 1.00 93.06 189 ALA A O 1
ATOM 1450 N N . ALA A 1 190 ? 0.927 6.539 -11.121 1.00 92.19 190 ALA A N 1
ATOM 1451 C CA . ALA A 1 190 ? -0.467 6.954 -11.087 1.00 92.19 190 ALA A CA 1
ATOM 1452 C C . ALA A 1 190 ? -1.408 5.749 -10.967 1.00 92.19 190 ALA A C 1
ATOM 1454 O O . ALA A 1 190 ? -2.308 5.752 -10.117 1.00 92.19 190 ALA A O 1
ATOM 1455 N N . ARG A 1 191 ? -1.173 4.690 -11.754 1.00 94.00 191 ARG A N 1
ATOM 1456 C CA . ARG A 1 191 ? -2.027 3.502 -11.728 1.00 94.00 191 ARG A CA 1
ATOM 1457 C C . ARG A 1 191 ? -1.939 2.760 -10.402 1.00 94.00 191 ARG A C 1
ATOM 1459 O O . ARG A 1 191 ? -2.977 2.411 -9.849 1.00 94.00 191 ARG A O 1
ATOM 1466 N N . VAL A 1 192 ? -0.747 2.588 -9.831 1.00 94.38 192 VAL A N 1
ATOM 1467 C CA . VAL A 1 192 ? -0.582 1.972 -8.502 1.00 94.38 192 VAL A CA 1
ATOM 1468 C C . VAL A 1 192 ? -1.377 2.724 -7.436 1.00 94.38 192 VAL A C 1
ATOM 1470 O O . VAL A 1 192 ? -2.082 2.104 -6.635 1.00 94.38 192 VAL A O 1
ATOM 1473 N N . LEU A 1 193 ? -1.304 4.057 -7.434 1.00 92.12 193 LEU A N 1
ATOM 1474 C CA . LEU A 1 193 ? -2.056 4.885 -6.490 1.00 92.12 193 LEU A CA 1
ATOM 1475 C C . LEU A 1 193 ? -3.571 4.765 -6.706 1.00 92.12 193 LEU A C 1
ATOM 1477 O O . LEU A 1 193 ? -4.330 4.738 -5.735 1.00 92.12 193 LEU A O 1
ATOM 1481 N N . GLN A 1 194 ? -4.027 4.655 -7.954 1.00 92.31 194 GLN A N 1
ATOM 1482 C CA . GLN A 1 194 ? -5.434 4.426 -8.280 1.00 92.31 194 GLN A CA 1
ATOM 1483 C C . GLN A 1 194 ? -5.912 3.039 -7.823 1.00 92.31 194 GLN A C 1
ATOM 1485 O O . GLN A 1 194 ? -6.955 2.934 -7.176 1.00 92.31 194 GLN A O 1
ATOM 1490 N N . LEU A 1 195 ? -5.141 1.984 -8.089 1.00 93.38 195 LEU A N 1
ATOM 1491 C CA . LEU A 1 195 ? -5.433 0.617 -7.646 1.00 93.38 195 LEU A CA 1
ATOM 1492 C C . LEU A 1 195 ? -5.508 0.529 -6.119 1.00 93.38 195 LEU A C 1
ATOM 1494 O O . LEU A 1 195 ? -6.420 -0.079 -5.564 1.00 93.38 195 LEU A O 1
ATOM 1498 N N . ALA A 1 196 ? -4.606 1.203 -5.407 1.00 92.19 196 ALA A N 1
ATOM 1499 C CA . ALA A 1 196 ? -4.636 1.253 -3.947 1.00 92.19 196 ALA A CA 1
ATOM 1500 C C . ALA A 1 196 ? -5.913 1.913 -3.385 1.00 92.19 196 ALA A C 1
ATOM 1502 O O . ALA A 1 196 ? -6.369 1.548 -2.299 1.00 92.19 196 ALA A O 1
ATOM 1503 N N . ARG A 1 197 ? -6.506 2.865 -4.119 1.00 89.69 197 ARG A N 1
ATOM 1504 C CA . ARG A 1 197 ? -7.749 3.557 -3.736 1.00 89.69 197 ARG A CA 1
ATOM 1505 C C . ARG A 1 197 ? -9.003 2.752 -4.070 1.00 89.69 197 ARG A C 1
ATOM 1507 O O . ARG A 1 197 ? -9.970 2.802 -3.310 1.00 89.69 197 ARG A O 1
ATOM 1514 N N . THR A 1 198 ? -8.999 2.037 -5.189 1.00 85.25 198 THR A N 1
ATOM 1515 C CA . THR A 1 198 ? -10.183 1.361 -5.748 1.00 85.25 198 THR A CA 1
ATOM 1516 C C . THR A 1 198 ? -10.516 0.031 -5.090 1.00 85.25 198 THR A C 1
ATOM 1518 O O . THR A 1 198 ? -11.637 -0.431 -5.262 1.00 85.25 198 THR A O 1
ATOM 1521 N N . VAL A 1 199 ? -9.627 -0.550 -4.274 1.00 68.88 199 VAL A N 1
ATOM 1522 C CA . VAL A 1 199 ? -9.976 -1.726 -3.460 1.00 68.88 199 VAL A CA 1
ATOM 1523 C C . VAL A 1 199 ? -11.056 -1.336 -2.443 1.00 68.88 199 VAL A C 1
ATOM 1525 O O . VAL A 1 199 ? -10.790 -0.822 -1.350 1.00 68.88 199 VAL A O 1
ATOM 1528 N N . THR A 1 200 ? -12.304 -1.537 -2.855 1.00 52.97 200 THR A N 1
ATOM 1529 C CA . THR A 1 200 ? -13.523 -1.527 -2.057 1.00 52.97 200 THR A CA 1
ATOM 1530 C C . THR A 1 200 ? -13.491 -2.705 -1.094 1.00 52.97 200 THR A C 1
ATOM 1532 O O . THR A 1 200 ? -13.190 -3.829 -1.477 1.00 52.97 200 THR A O 1
ATOM 1535 N N . SER A 1 201 ? -13.762 -2.406 0.174 1.00 49.66 201 SER A N 1
ATOM 1536 C CA . SER A 1 201 ? -14.284 -3.315 1.201 1.00 49.66 201 SER A CA 1
ATOM 1537 C C . SER A 1 201 ? -14.470 -4.794 0.804 1.00 49.66 201 SER A C 1
ATOM 1539 O O . SER A 1 201 ? -15.550 -5.185 0.374 1.00 49.66 201 SER A O 1
ATOM 1541 N N . GLY A 1 202 ? -13.477 -5.639 1.081 1.00 44.12 202 GLY A N 1
ATOM 1542 C CA . GLY A 1 202 ? -13.769 -6.936 1.695 1.00 44.12 202 GLY A CA 1
ATOM 1543 C C . GLY A 1 202 ? -13.784 -6.668 3.202 1.00 44.12 202 GLY A C 1
ATOM 1544 O O . GLY A 1 202 ? -12.774 -6.246 3.750 1.00 44.12 202 GLY A O 1
ATOM 1545 N N . GLY A 1 203 ? -14.905 -6.733 3.921 1.00 39.03 203 GLY A N 1
ATOM 1546 C CA . GLY A 1 203 ? -15.752 -7.914 3.924 1.00 39.03 203 GLY A CA 1
ATOM 1547 C C . GLY A 1 203 ? -14.886 -9.038 4.470 1.00 39.03 203 GLY A C 1
ATOM 1548 O O . GLY A 1 203 ? -14.044 -9.551 3.742 1.00 39.03 203 GLY A O 1
ATOM 1549 N N . SER A 1 204 ? -15.020 -9.332 5.765 1.00 35.44 204 SER A N 1
ATOM 1550 C CA . SER A 1 204 ? -14.431 -10.518 6.381 1.00 35.44 204 SER A CA 1
ATOM 1551 C C . SER A 1 204 ? -14.624 -11.686 5.421 1.00 35.44 204 SER A C 1
ATOM 1553 O O . SER A 1 204 ? -15.763 -12.093 5.197 1.00 35.44 204 SER A O 1
ATOM 1555 N N . VAL A 1 205 ? -13.543 -12.195 4.832 1.00 34.88 205 VAL A N 1
ATOM 1556 C CA . VAL A 1 205 ? -13.585 -13.485 4.152 1.00 34.88 205 VAL A CA 1
ATOM 1557 C C . VAL A 1 205 ? -13.792 -14.496 5.269 1.00 34.88 205 VAL A C 1
ATOM 1559 O O . VAL A 1 205 ? -12.852 -14.956 5.909 1.00 34.88 205 VAL A O 1
ATOM 1562 N N . VAL A 1 206 ? -15.058 -14.769 5.577 1.00 38.16 206 VAL A N 1
ATOM 1563 C CA . VAL A 1 206 ? -15.445 -16.068 6.100 1.00 38.16 206 VAL A CA 1
ATOM 1564 C C . VAL A 1 206 ? -15.084 -17.016 4.972 1.00 38.16 206 VAL A C 1
ATOM 1566 O O . VAL A 1 206 ? -15.778 -17.078 3.962 1.00 38.16 206 VAL A O 1
ATOM 1569 N N . ILE A 1 207 ? -13.938 -17.675 5.106 1.00 36.75 207 ILE A N 1
ATOM 1570 C CA . ILE A 1 207 ? -13.656 -18.887 4.351 1.00 36.75 207 ILE A CA 1
ATOM 1571 C C . ILE A 1 207 ? -14.827 -19.811 4.697 1.00 36.75 207 ILE A C 1
ATOM 1573 O O . ILE A 1 207 ? -14.985 -20.126 5.882 1.00 36.75 207 ILE A O 1
ATOM 1577 N N . PRO A 1 208 ? -15.697 -20.203 3.750 1.00 33.09 208 PRO A N 1
ATOM 1578 C CA . PRO A 1 208 ? -16.611 -21.283 4.044 1.00 33.09 208 PRO A CA 1
ATOM 1579 C C . PRO A 1 208 ? -15.726 -22.489 4.353 1.00 33.09 208 PRO A C 1
ATOM 1581 O O . PRO A 1 208 ? -15.002 -22.977 3.485 1.00 33.09 208 PRO A O 1
ATOM 1584 N N . MET A 1 209 ? -15.740 -22.944 5.610 1.00 31.06 209 MET A N 1
ATOM 1585 C CA . MET A 1 209 ? -15.376 -24.322 5.896 1.00 31.06 209 MET A CA 1
ATOM 1586 C C . MET A 1 209 ? -16.276 -25.155 4.996 1.00 31.06 209 MET A C 1
ATOM 1588 O O . MET A 1 209 ? -17.486 -25.233 5.212 1.00 31.06 209 MET A O 1
ATOM 1592 N N . VAL A 1 210 ? -15.678 -25.732 3.960 1.00 34.47 210 VAL A N 1
ATOM 1593 C CA . VAL A 1 210 ? -16.269 -26.829 3.216 1.00 34.47 210 VAL A CA 1
ATOM 1594 C C . VAL A 1 210 ? -16.501 -27.925 4.248 1.00 34.47 210 VAL A C 1
ATOM 1596 O O . VAL A 1 210 ? -15.588 -28.653 4.635 1.00 34.47 210 VAL A O 1
ATOM 1599 N N . ARG A 1 211 ? -17.731 -27.998 4.757 1.00 33.88 211 ARG A N 1
ATOM 1600 C CA . ARG A 1 211 ? -18.237 -29.200 5.402 1.00 33.88 211 ARG A CA 1
ATOM 1601 C C . ARG A 1 211 ? -18.324 -30.231 4.287 1.00 33.88 211 ARG A C 1
ATOM 1603 O O . ARG A 1 211 ? -19.240 -30.197 3.472 1.00 33.88 211 ARG A O 1
ATOM 1610 N N . LEU A 1 212 ? -17.337 -31.119 4.235 1.00 36.97 212 LEU A N 1
ATOM 1611 C CA . LEU A 1 212 ? -17.487 -32.405 3.572 1.00 36.97 212 LEU A CA 1
ATOM 1612 C C . LEU A 1 212 ? -18.582 -33.161 4.329 1.00 36.97 212 LEU A C 1
ATOM 1614 O O . LEU A 1 212 ? -18.332 -33.802 5.346 1.00 36.97 212 LEU A O 1
ATOM 1618 N N . SER A 1 213 ? -19.818 -33.018 3.866 1.00 38.53 213 SER A N 1
ATOM 1619 C CA . SER A 1 213 ? -20.940 -33.849 4.274 1.00 38.53 213 SER A CA 1
ATOM 1620 C C . SER A 1 213 ? -21.516 -34.523 3.041 1.00 38.53 213 SER A C 1
ATOM 1622 O O . SER A 1 213 ? -22.046 -33.848 2.164 1.00 38.53 213 SER A O 1
ATOM 1624 N N . GLY A 1 214 ? -21.433 -35.853 3.034 1.00 34.19 214 GLY A N 1
ATOM 1625 C CA . GLY A 1 214 ? -22.401 -36.721 2.373 1.00 34.19 214 GLY A CA 1
ATOM 1626 C C . GLY A 1 214 ? -22.278 -36.813 0.861 1.00 34.19 214 GLY A C 1
ATOM 1627 O O . GLY A 1 214 ? -23.038 -36.193 0.126 1.00 34.19 214 GLY A O 1
ATOM 1628 N N . GLN A 1 215 ? -21.381 -37.680 0.401 1.00 36.31 215 GLN A N 1
ATOM 1629 C CA . GLN A 1 215 ? -21.451 -38.244 -0.940 1.00 36.31 215 GLN A CA 1
ATOM 1630 C C . GLN A 1 215 ? -22.696 -39.143 -1.010 1.00 36.31 215 GLN A C 1
ATOM 1632 O O . GLN A 1 215 ? -22.688 -40.285 -0.556 1.00 36.31 215 GLN A O 1
ATOM 1637 N N . GLN A 1 216 ? -23.792 -38.597 -1.530 1.00 37.66 216 GLN A N 1
ATOM 1638 C CA . GLN A 1 216 ? -24.947 -39.360 -1.981 1.00 37.66 216 GLN A CA 1
ATOM 1639 C C . GLN A 1 216 ? -24.654 -39.761 -3.430 1.00 37.66 216 GLN A C 1
ATOM 1641 O O . GLN A 1 216 ? -24.818 -38.969 -4.354 1.00 37.66 216 GLN A O 1
ATOM 1646 N N . ILE A 1 217 ? -24.114 -40.967 -3.617 1.00 35.38 217 ILE A N 1
ATOM 1647 C CA . ILE A 1 217 ? -23.968 -41.566 -4.945 1.00 35.38 217 ILE A CA 1
ATOM 1648 C C . ILE A 1 217 ? -25.322 -42.171 -5.297 1.00 35.38 217 ILE A C 1
ATOM 1650 O O . ILE A 1 217 ? -25.736 -43.173 -4.717 1.00 35.38 217 ILE A O 1
ATOM 1654 N N . CYS A 1 218 ? -26.009 -41.515 -6.228 1.00 31.98 218 CYS A N 1
ATOM 1655 C CA . CYS A 1 218 ? -27.157 -42.073 -6.916 1.00 31.98 218 CYS A CA 1
ATOM 1656 C C . CYS A 1 218 ? -26.716 -43.201 -7.853 1.00 31.98 218 CYS A C 1
ATOM 1658 O O . CYS A 1 218 ? -25.737 -43.082 -8.589 1.00 31.98 218 CYS A O 1
ATOM 1660 N N . ASP A 1 219 ? -27.501 -44.269 -7.784 1.00 32.03 219 ASP A N 1
ATOM 1661 C CA . ASP A 1 219 ? -27.730 -45.335 -8.748 1.00 32.03 219 ASP A CA 1
ATOM 1662 C C . ASP A 1 219 ? -27.097 -45.187 -10.139 1.00 32.03 219 ASP A C 1
ATOM 1664 O O . ASP A 1 219 ? -27.524 -44.385 -10.970 1.00 32.03 219 ASP A O 1
ATOM 1668 N N . THR A 1 220 ? -26.220 -46.140 -10.461 1.00 36.59 220 THR A N 1
ATOM 1669 C CA . THR A 1 220 ? -26.169 -46.693 -11.818 1.00 36.59 220 THR A CA 1
ATOM 1670 C C . THR A 1 220 ? -26.346 -48.201 -11.755 1.00 36.59 220 THR A C 1
ATOM 1672 O O . THR A 1 220 ? -25.496 -48.954 -11.287 1.00 36.59 220 THR A O 1
ATOM 1675 N N . SER A 1 221 ? -27.518 -48.599 -12.236 1.00 38.59 221 SER A N 1
ATOM 1676 C CA . SER A 1 221 ? -27.957 -49.950 -12.541 1.00 38.59 221 SER A CA 1
ATOM 1677 C C . SER A 1 221 ? -26.937 -50.695 -13.407 1.00 38.59 221 SER A C 1
ATOM 1679 O O . SER A 1 221 ? -26.673 -50.302 -14.543 1.00 38.59 22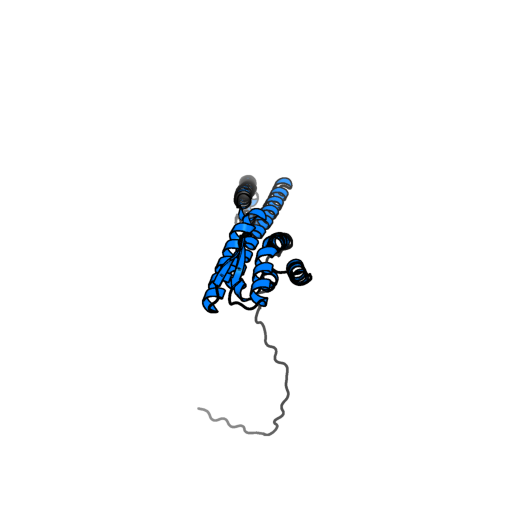1 SER A O 1
ATOM 1681 N N . LEU A 1 222 ? -26.430 -51.824 -12.913 1.00 39.31 222 LEU A N 1
ATOM 1682 C CA . LEU A 1 222 ? -25.906 -52.886 -13.765 1.00 39.31 222 LEU A CA 1
ATOM 1683 C C . LEU A 1 222 ? -26.410 -54.239 -13.267 1.00 39.31 222 LEU A C 1
ATOM 1685 O O . LEU A 1 222 ? -26.090 -54.730 -12.188 1.00 39.31 222 LEU A O 1
ATOM 1689 N N . LYS A 1 223 ? -27.275 -54.804 -14.107 1.00 39.50 223 LYS A N 1
ATOM 1690 C CA . LYS A 1 223 ? -27.845 -56.143 -14.032 1.00 39.50 223 LYS A CA 1
ATOM 1691 C C . LYS A 1 223 ? -26.731 -57.190 -13.956 1.00 39.50 223 LYS A C 1
ATOM 1693 O O . LYS A 1 223 ? -25.941 -57.295 -14.885 1.00 39.50 223 LYS A O 1
ATOM 1698 N N . CYS A 1 224 ? -26.795 -58.075 -12.965 1.00 34.59 224 CYS A N 1
ATOM 1699 C CA . CYS A 1 224 ? -26.413 -59.472 -13.156 1.00 34.59 224 CYS A CA 1
ATOM 1700 C C . CYS A 1 224 ? -27.342 -60.377 -12.337 1.00 34.59 224 CYS A C 1
ATOM 1702 O O . CYS A 1 224 ? -27.435 -60.292 -11.116 1.00 34.59 224 CYS A O 1
ATOM 1704 N N . ARG A 1 225 ? -28.113 -61.191 -13.062 1.00 37.38 225 ARG A N 1
ATOM 1705 C CA . ARG A 1 225 ? -29.105 -62.158 -12.575 1.00 37.38 225 ARG A CA 1
ATOM 1706 C C . ARG A 1 225 ? -28.484 -63.562 -12.610 1.00 37.38 225 ARG A C 1
ATOM 1708 O O . ARG A 1 225 ? -27.811 -63.874 -13.587 1.00 37.38 225 ARG A O 1
ATOM 1715 N N . LYS A 1 226 ? -28.936 -64.413 -11.672 1.00 37.34 226 LYS A N 1
ATOM 1716 C CA . LYS A 1 226 ? -28.779 -65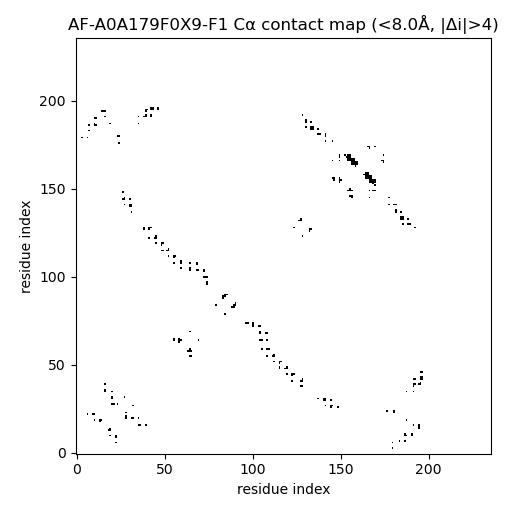.888 -11.510 1.00 37.34 226 LYS A CA 1
ATOM 1717 C C . LYS A 1 226 ? -27.652 -66.283 -10.536 1.00 37.34 226 LYS A C 1
ATOM 1719 O O . LYS A 1 226 ? -26.552 -65.788 -10.670 1.00 37.34 226 LYS A O 1
ATOM 1724 N N . GLY A 1 227 ? -27.843 -67.165 -9.550 1.00 35.31 227 GLY A N 1
ATOM 1725 C CA . GLY A 1 227 ? -28.962 -68.048 -9.183 1.00 35.31 227 GLY A CA 1
ATOM 1726 C C . GLY A 1 227 ? -28.872 -68.441 -7.692 1.00 35.31 227 GLY A C 1
ATOM 1727 O O . GLY A 1 227 ? -27.805 -68.414 -7.103 1.00 35.31 227 GLY A O 1
ATOM 1728 N N . ARG A 1 228 ? -30.011 -68.520 -6.995 1.00 39.06 228 ARG A N 1
ATOM 1729 C CA . ARG A 1 228 ? -30.711 -69.747 -6.545 1.00 39.06 228 ARG A CA 1
ATOM 1730 C C . ARG A 1 228 ? -29.948 -70.669 -5.565 1.00 39.06 228 ARG A C 1
ATOM 1732 O O . ARG A 1 228 ? -29.141 -71.478 -5.988 1.00 39.06 228 ARG A O 1
ATOM 1739 N N . LYS A 1 229 ? -30.498 -70.668 -4.338 1.00 39.97 229 LYS A N 1
ATOM 1740 C CA . LYS A 1 229 ? -30.766 -71.787 -3.404 1.00 39.97 229 LYS A CA 1
ATOM 1741 C C . LYS A 1 229 ? -29.582 -72.472 -2.707 1.00 39.97 229 LYS A C 1
ATOM 1743 O O . LYS A 1 229 ? -28.744 -73.078 -3.351 1.00 39.97 229 LYS A O 1
ATOM 1748 N N . GLY A 1 230 ? -29.688 -72.569 -1.378 1.00 42.22 230 GLY A N 1
ATOM 1749 C CA . GLY A 1 230 ? -29.084 -73.672 -0.627 1.00 42.22 230 GLY A CA 1
ATOM 1750 C C . GLY A 1 230 ? -28.864 -73.385 0.852 1.00 42.22 230 GLY A C 1
ATOM 1751 O O . GLY A 1 230 ? -27.801 -72.920 1.232 1.00 42.22 230 GLY A O 1
ATOM 1752 N N . TYR A 1 231 ? -29.856 -73.705 1.685 1.00 39.62 231 TYR A N 1
ATOM 1753 C CA . TYR A 1 231 ? -29.663 -73.928 3.120 1.00 39.62 231 TYR A CA 1
ATOM 1754 C C . TYR A 1 231 ? -28.622 -75.034 3.351 1.00 39.62 231 TYR A C 1
ATOM 1756 O O . TYR A 1 231 ? -28.738 -76.089 2.729 1.00 39.62 231 TYR A O 1
ATOM 1764 N N . ARG A 1 232 ? -27.722 -74.857 4.326 1.00 38.22 232 ARG A N 1
ATOM 1765 C CA . ARG A 1 232 ? -27.437 -75.862 5.367 1.00 38.22 232 ARG A CA 1
ATOM 1766 C C . ARG A 1 232 ? -26.606 -75.256 6.493 1.00 38.22 232 ARG A C 1
ATOM 1768 O O . ARG A 1 232 ? -25.553 -74.672 6.277 1.00 38.22 232 ARG A O 1
ATOM 1775 N N . GLN A 1 233 ? -27.146 -75.412 7.694 1.00 44.78 233 GLN A N 1
ATOM 1776 C CA . GLN A 1 233 ? -26.440 -75.281 8.955 1.00 44.78 233 GLN A CA 1
ATOM 1777 C C . GLN A 1 233 ? -25.445 -76.434 9.105 1.00 44.78 233 GLN A C 1
ATOM 1779 O O . GLN A 1 233 ? -25.799 -77.563 8.776 1.00 44.78 233 GLN A O 1
ATOM 1784 N N . CYS A 1 234 ? -24.293 -76.154 9.709 1.00 36.41 234 CYS A N 1
ATOM 1785 C CA . CYS A 1 234 ? -23.604 -77.043 10.643 1.00 36.41 234 CYS A CA 1
ATOM 1786 C C . CYS A 1 234 ? -22.932 -76.144 11.698 1.00 36.41 234 CYS A C 1
ATOM 1788 O O . CYS A 1 234 ? -22.074 -75.336 11.362 1.00 36.41 234 CYS A O 1
ATOM 1790 N N . LYS A 1 235 ? -23.400 -76.239 12.948 1.00 52.03 235 LYS A N 1
ATOM 1791 C CA . LYS A 1 235 ? -22.620 -75.948 14.167 1.00 52.03 235 LYS A CA 1
ATOM 1792 C C . LYS A 1 235 ? -21.787 -77.199 14.504 1.00 52.03 235 LYS A C 1
ATOM 1794 O O . LYS A 1 235 ? -22.202 -78.279 14.071 1.00 52.03 235 LYS A O 1
ATOM 1799 N N . PRO A 1 236 ? -20.821 -77.133 15.432 1.00 56.50 236 PRO A N 1
ATOM 1800 C CA . PRO A 1 236 ? -19.977 -76.014 15.853 1.00 56.50 236 PRO A CA 1
ATOM 1801 C C . PRO A 1 236 ? -18.600 -76.031 15.169 1.00 56.50 236 PRO A C 1
ATOM 1803 O O . PRO A 1 236 ? -18.173 -77.110 14.704 1.00 56.50 236 PRO A O 1
#

Foldseek 3Di:
DPPQVVLLVQLLPQLDLVSNLVSAPPLLSVQVSVVLVVLLVLLLQLQVLVVVLVVLVVCLVVLHADPVLDVVQDQDDDDDDPVCCPDPVCVVVSVVSVVVSSVVSNVVSVVSNVVSVVVNVVSVPPPSLDLVVQLVVQLVSLVVSLQVVLVVQVWHWDQDPVRDTATGPDDVVSRSSSVSSSVCSSSSSVSSSVSSNPPPDDDPPPPPPPPPDDDPDDDDDDDDDDDDDDDDDDDD